Protein AF-A0A660Z8V9-F1 (afdb_monomer_lite)

Foldseek 3Di:
DPPVVVVVVVVVVVVVVVVVVVVVVVVVVVVVVVPPPPPPPVPPPPVPDPQDDADDPDFPDDPDDDDPDPFFRKDWYWDKAWDQDDAPDPVRTKIKIKTWMKTKDWDWDFDDDPATKIKIKIKIWIWMWIGTPPPPDPDIWIWTDIDIDIDIDGDFDKDKDKDWTAGPPDPQQKTKIWIWIDTNSGIDTDDIYIDHDD

pLDDT: mean 74.7, std 21.96, range [33.5, 98.25]

Structure (mmCIF, N/CA/C/O backbone):
data_AF-A0A660Z8V9-F1
#
_entry.id   AF-A0A660Z8V9-F1
#
loop_
_atom_site.group_PDB
_atom_site.id
_atom_site.type_symbol
_atom_site.label_atom_id
_atom_site.label_alt_id
_atom_site.label_comp_id
_atom_site.label_asym_id
_atom_site.label_entity_id
_atom_site.label_seq_id
_atom_site.pdbx_PDB_ins_code
_atom_site.Cartn_x
_atom_site.Cartn_y
_atom_site.Cartn_z
_atom_site.occupancy
_atom_site.B_iso_or_equiv
_atom_site.auth_seq_id
_atom_site.auth_comp_id
_atom_site.auth_asym_id
_atom_site.auth_atom_id
_atom_site.pdbx_PDB_model_num
ATOM 1 N N . MET A 1 1 ? 62.466 25.593 -58.498 1.00 51.00 1 MET A N 1
ATOM 2 C CA . MET A 1 1 ? 62.262 26.318 -57.221 1.00 51.00 1 MET A CA 1
ATOM 3 C C . MET A 1 1 ? 60.918 27.073 -57.140 1.00 51.00 1 MET A C 1
ATOM 5 O O . MET A 1 1 ? 60.747 27.868 -56.233 1.00 51.00 1 MET A O 1
ATOM 9 N N . LEU A 1 2 ? 59.933 26.819 -58.023 1.00 43.47 2 LEU A N 1
ATOM 10 C CA . LEU A 1 2 ? 58.612 27.487 -57.975 1.00 43.47 2 LEU A CA 1
ATOM 11 C C . LEU A 1 2 ? 57.449 26.563 -57.550 1.00 43.47 2 LEU A C 1
ATOM 13 O O . LEU A 1 2 ? 56.372 27.038 -57.216 1.00 43.47 2 LEU A O 1
ATOM 17 N N . ILE A 1 3 ? 57.661 25.243 -57.533 1.00 47.09 3 ILE A N 1
ATOM 18 C CA . ILE A 1 3 ? 56.600 24.251 -57.270 1.00 47.09 3 ILE A CA 1
ATOM 19 C C . ILE A 1 3 ? 56.420 23.988 -55.763 1.00 47.09 3 ILE A C 1
ATOM 21 O O . ILE A 1 3 ? 55.311 23.728 -55.307 1.00 47.09 3 ILE A O 1
ATOM 25 N N . ILE A 1 4 ? 57.477 24.152 -54.961 1.00 48.25 4 ILE A N 1
ATOM 26 C CA . ILE A 1 4 ? 57.442 23.886 -53.511 1.00 48.25 4 ILE A CA 1
ATOM 27 C C . ILE A 1 4 ? 56.698 24.997 -52.738 1.00 48.25 4 ILE A C 1
ATOM 29 O O . ILE A 1 4 ? 56.072 24.725 -51.718 1.00 48.25 4 ILE A O 1
ATOM 33 N N . ILE A 1 5 ? 56.665 26.230 -53.256 1.00 49.97 5 ILE A N 1
ATOM 34 C CA . ILE A 1 5 ? 55.979 27.359 -52.598 1.00 49.97 5 ILE A CA 1
ATOM 35 C C . ILE A 1 5 ? 54.445 27.236 -52.709 1.00 49.97 5 ILE A C 1
ATOM 37 O O . ILE A 1 5 ? 53.732 27.578 -51.768 1.00 49.97 5 ILE A O 1
ATOM 41 N N . ASN A 1 6 ? 53.917 26.672 -53.803 1.00 44.25 6 ASN A N 1
ATOM 42 C CA . ASN A 1 6 ? 52.465 26.509 -53.981 1.00 44.25 6 ASN A CA 1
ATOM 43 C C . ASN A 1 6 ? 51.853 25.405 -53.099 1.00 44.25 6 ASN A C 1
ATOM 45 O O . ASN A 1 6 ? 50.669 25.474 -52.768 1.00 44.25 6 ASN A O 1
ATOM 49 N N . LEU A 1 7 ? 52.647 24.417 -52.676 1.00 45.72 7 LEU A N 1
ATOM 50 C CA . LEU A 1 7 ? 52.186 23.364 -51.764 1.00 45.72 7 LEU A CA 1
ATOM 51 C C . LEU A 1 7 ? 52.067 23.860 -50.315 1.00 45.72 7 LEU A C 1
ATOM 53 O O . LEU A 1 7 ? 51.119 23.491 -49.629 1.00 45.72 7 LEU A O 1
ATOM 57 N N . PHE A 1 8 ? 52.933 24.779 -49.875 1.00 47.34 8 PHE A N 1
ATOM 58 C CA . PHE A 1 8 ? 52.866 25.339 -48.518 1.00 47.34 8 PHE A CA 1
ATOM 59 C C . PHE A 1 8 ? 51.727 26.356 -48.317 1.00 47.34 8 PHE A C 1
ATOM 61 O O . PHE A 1 8 ? 51.188 26.479 -47.217 1.00 47.34 8 PHE A O 1
ATOM 68 N N . ILE A 1 9 ? 51.312 27.069 -49.370 1.00 49.69 9 ILE A N 1
ATOM 69 C CA . ILE A 1 9 ? 50.239 28.077 -49.277 1.00 49.69 9 ILE A CA 1
ATOM 70 C C . ILE A 1 9 ? 48.845 27.427 -49.211 1.00 49.69 9 ILE A C 1
ATOM 72 O O . ILE A 1 9 ? 47.955 27.938 -48.523 1.00 49.69 9 ILE A O 1
ATOM 76 N N . ASN A 1 10 ? 48.640 26.288 -49.880 1.00 45.75 10 ASN A N 1
ATOM 77 C CA . ASN A 1 10 ? 47.350 25.591 -49.856 1.00 45.75 10 ASN A CA 1
ATOM 78 C C . ASN A 1 10 ? 47.076 24.877 -48.524 1.00 45.75 10 ASN A C 1
ATOM 80 O O . ASN A 1 10 ? 45.921 24.833 -48.096 1.00 45.75 10 ASN A O 1
ATOM 84 N N . ASP A 1 11 ? 48.115 24.418 -47.825 1.00 46.31 11 ASP A N 1
ATOM 85 C CA . ASP A 1 11 ? 47.955 23.718 -46.546 1.00 46.31 11 ASP A CA 1
ATOM 86 C C . ASP A 1 11 ? 47.595 24.682 -45.394 1.00 46.31 11 ASP A C 1
ATOM 88 O O . ASP A 1 11 ? 46.720 24.415 -44.565 1.00 46.31 11 ASP A O 1
ATOM 92 N N . TYR A 1 12 ? 48.134 25.909 -45.421 1.00 48.31 12 TYR A N 1
ATOM 93 C CA . TYR A 1 12 ? 47.749 26.959 -44.467 1.00 48.31 12 TYR A CA 1
ATOM 94 C C . TYR A 1 12 ? 46.285 27.398 -44.608 1.00 48.31 12 TYR A C 1
ATOM 96 O O . TYR A 1 12 ? 45.645 27.753 -43.614 1.00 48.31 12 TYR A O 1
ATOM 104 N N . LYS A 1 13 ? 45.721 27.348 -45.822 1.00 48.75 13 LYS A N 1
ATOM 105 C CA . LYS A 1 13 ? 44.318 27.712 -46.077 1.00 48.75 13 LYS A CA 1
ATOM 106 C C . LYS A 1 13 ? 43.337 26.701 -45.474 1.00 48.75 13 LYS A C 1
ATOM 108 O O . LYS A 1 13 ? 42.275 27.111 -45.004 1.00 48.75 13 LYS A O 1
ATOM 113 N N . GLY A 1 14 ? 43.691 25.413 -45.452 1.00 52.81 14 GLY A N 1
ATOM 114 C CA . GLY A 1 14 ? 42.889 24.345 -44.843 1.00 52.81 14 GLY A CA 1
ATOM 115 C C . GLY A 1 14 ? 42.859 24.432 -43.316 1.00 52.81 14 GLY A C 1
ATOM 116 O O . GLY A 1 14 ? 41.785 24.421 -42.709 1.00 52.81 14 GLY A O 1
ATOM 117 N N . VAL A 1 15 ? 44.026 24.646 -42.700 1.00 52.56 15 VAL A N 1
ATOM 118 C CA . VAL A 1 15 ? 44.166 24.781 -41.239 1.00 52.56 15 VAL A CA 1
ATOM 119 C C . VAL A 1 15 ? 43.480 26.051 -40.716 1.00 52.56 15 VAL A C 1
ATOM 121 O O . VAL A 1 15 ? 42.831 26.015 -39.668 1.00 52.56 15 VAL A O 1
ATOM 124 N N . LEU A 1 16 ? 43.538 27.170 -41.454 1.00 52.12 16 LEU A N 1
ATOM 125 C CA . LEU A 1 16 ? 42.810 28.392 -41.083 1.00 52.12 16 LEU A CA 1
ATOM 126 C C . LEU A 1 16 ? 41.281 28.220 -41.179 1.00 52.12 16 LEU A C 1
ATOM 128 O O . LEU A 1 16 ? 40.551 28.821 -40.389 1.00 52.12 16 LEU A O 1
ATOM 132 N N . LYS A 1 17 ? 40.788 27.408 -42.128 1.00 53.75 17 LYS A N 1
ATOM 133 C CA . LYS A 1 17 ? 39.352 27.116 -42.297 1.00 53.75 17 LYS A CA 1
ATOM 134 C C . LYS A 1 17 ? 38.816 26.210 -41.184 1.00 53.75 17 LYS A C 1
ATOM 136 O O . LYS A 1 17 ? 37.746 26.495 -40.653 1.00 53.75 17 LYS A O 1
ATOM 141 N N . MET A 1 18 ? 39.570 25.183 -40.776 1.00 57.41 18 MET A N 1
ATOM 142 C CA . MET A 1 18 ? 39.174 24.296 -39.669 1.00 57.41 18 MET A CA 1
ATOM 143 C C . MET A 1 18 ? 39.143 25.011 -38.316 1.00 57.41 18 MET A C 1
ATOM 145 O O . MET A 1 18 ? 38.225 24.785 -37.531 1.00 57.41 18 MET A O 1
ATOM 149 N N . LYS A 1 19 ? 40.082 25.930 -38.053 1.00 54.06 19 LYS A N 1
ATOM 150 C CA . LYS A 1 19 ? 40.097 26.713 -36.804 1.00 54.06 19 LYS A CA 1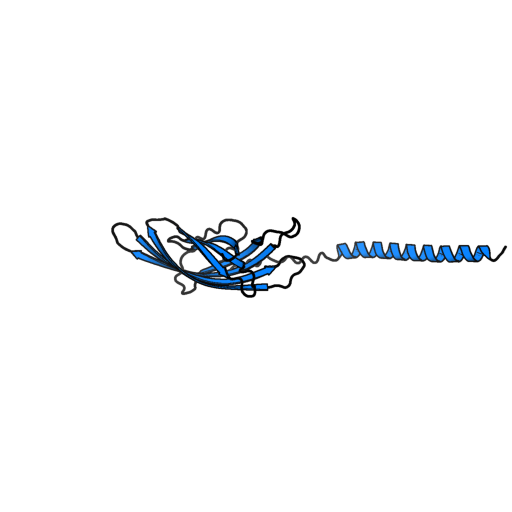
ATOM 151 C C . LYS A 1 19 ? 38.903 27.668 -36.691 1.00 54.06 19 LYS A C 1
ATOM 153 O O . LYS A 1 19 ? 38.365 27.836 -35.601 1.00 54.06 19 LYS A O 1
ATOM 158 N N . LYS A 1 20 ? 38.447 28.246 -37.810 1.00 56.97 20 LYS A N 1
ATOM 159 C CA . LYS A 1 20 ? 37.232 29.082 -37.847 1.00 56.97 20 LYS A CA 1
ATOM 160 C C . LYS A 1 20 ? 35.957 28.266 -37.613 1.00 56.97 20 LYS A C 1
ATOM 162 O O . LYS A 1 20 ? 35.053 28.754 -36.944 1.00 56.97 20 LYS A O 1
ATOM 167 N N . LEU A 1 21 ? 35.907 27.025 -38.105 1.00 58.34 21 LEU A N 1
ATOM 168 C CA . LEU A 1 21 ? 34.792 26.109 -37.843 1.00 58.34 21 LEU A CA 1
ATOM 169 C C . LEU A 1 21 ? 34.746 25.671 -36.373 1.00 58.34 21 LEU A C 1
ATOM 171 O O . LEU A 1 21 ? 33.684 25.736 -35.763 1.00 58.34 21 LEU A O 1
ATOM 175 N N . PHE A 1 22 ? 35.891 25.321 -35.777 1.00 58.22 22 PHE A N 1
ATOM 176 C CA . PHE A 1 22 ? 35.963 24.959 -34.356 1.00 58.22 22 PHE A CA 1
ATOM 177 C C . PHE A 1 22 ? 35.566 26.119 -33.436 1.00 58.22 22 PHE A C 1
ATOM 179 O O . PHE A 1 22 ? 34.789 25.926 -32.506 1.00 58.22 22 PHE A O 1
ATOM 186 N N . LEU A 1 23 ? 36.037 27.338 -33.723 1.00 57.94 23 LEU A N 1
ATOM 187 C CA . LEU A 1 23 ? 35.685 28.515 -32.926 1.00 57.94 23 LEU A CA 1
ATOM 188 C C . LEU A 1 23 ? 34.189 28.857 -33.045 1.00 57.94 23 LEU A C 1
ATOM 190 O O . LEU A 1 23 ? 33.557 29.182 -32.044 1.00 57.94 23 LEU A O 1
ATOM 194 N N . SER A 1 24 ? 33.599 28.710 -34.238 1.00 60.19 24 SER A N 1
ATOM 195 C CA . SER A 1 24 ? 32.154 28.892 -34.441 1.00 60.19 24 SER A CA 1
ATOM 196 C C . SER A 1 24 ? 31.319 27.855 -33.681 1.00 60.19 24 SER A C 1
ATOM 198 O O . SER A 1 24 ? 30.238 28.188 -33.202 1.00 60.19 24 SER A O 1
ATOM 200 N N . PHE A 1 25 ? 31.807 26.617 -33.552 1.00 58.38 25 PHE A N 1
ATOM 201 C CA . PHE A 1 25 ? 31.106 25.545 -32.841 1.00 58.38 25 PHE A CA 1
ATOM 202 C C . PHE A 1 25 ? 31.132 25.754 -31.319 1.00 58.38 25 PHE A C 1
ATOM 204 O O . PHE A 1 25 ? 30.116 25.587 -30.648 1.00 58.38 25 PHE A O 1
ATOM 211 N N . VAL A 1 26 ? 32.270 26.205 -30.777 1.00 58.50 26 VAL A N 1
ATOM 212 C CA . VAL A 1 26 ? 32.410 26.521 -29.346 1.00 58.50 26 VAL A CA 1
ATOM 213 C C . VAL A 1 26 ? 31.512 27.700 -28.955 1.00 58.50 26 VAL A C 1
ATOM 215 O O . VAL A 1 26 ? 30.815 27.617 -27.946 1.00 58.50 26 VAL A O 1
ATOM 218 N N . VAL A 1 27 ? 31.434 28.753 -29.777 1.00 58.59 27 VAL A N 1
ATOM 219 C CA . VAL A 1 27 ? 30.566 29.917 -29.503 1.00 58.59 27 VAL A CA 1
ATOM 220 C C . VAL A 1 27 ? 29.073 29.558 -29.572 1.00 58.59 27 VAL A C 1
ATOM 222 O O . VAL A 1 27 ? 28.305 30.018 -28.730 1.00 58.59 27 VAL A O 1
ATOM 225 N N . PHE A 1 28 ? 28.654 28.682 -30.495 1.00 53.72 28 PHE A N 1
ATOM 226 C CA . PHE A 1 28 ? 27.273 28.175 -30.515 1.00 53.72 28 PHE A CA 1
ATOM 227 C C . PHE A 1 28 ? 26.951 27.293 -29.298 1.00 53.72 28 PHE A C 1
ATOM 229 O O . PHE A 1 28 ? 25.849 27.380 -28.764 1.00 53.72 28 PHE A O 1
ATOM 236 N N . SER A 1 29 ? 27.907 26.494 -28.807 1.00 52.16 29 SER A N 1
ATOM 237 C CA . SER A 1 29 ? 27.681 25.626 -27.641 1.00 52.16 29 SER A CA 1
ATOM 238 C C . SER A 1 29 ? 27.426 26.405 -26.344 1.00 52.16 29 SER A C 1
ATOM 240 O O . SER A 1 29 ? 26.600 25.985 -25.540 1.00 52.16 29 SER A O 1
ATOM 242 N N . VAL A 1 30 ? 28.050 27.577 -26.166 1.00 55.94 30 VAL A N 1
ATOM 243 C CA . VAL A 1 30 ? 27.832 28.423 -24.978 1.00 55.94 30 VAL A CA 1
ATOM 244 C C . VAL A 1 30 ? 26.471 29.130 -25.033 1.00 55.94 30 VAL A C 1
ATOM 246 O O . VAL A 1 30 ? 25.836 29.310 -23.998 1.00 55.94 30 VAL A O 1
ATOM 249 N N . LEU A 1 31 ? 25.969 29.469 -26.226 1.00 52.97 31 LEU A N 1
ATOM 250 C CA . LEU A 1 31 ? 24.645 30.085 -26.392 1.00 52.97 31 LEU A CA 1
ATOM 251 C C . LEU A 1 31 ? 23.488 29.088 -26.203 1.00 52.97 31 LEU A C 1
ATOM 253 O O . LEU A 1 31 ? 22.428 29.479 -25.723 1.00 52.97 31 LEU A O 1
ATOM 257 N N . VAL A 1 32 ? 23.692 27.801 -26.503 1.00 50.03 32 VAL A N 1
ATOM 258 C CA . VAL A 1 32 ? 22.667 26.756 -26.302 1.00 50.03 32 VAL A CA 1
ATOM 259 C C . VAL A 1 32 ? 22.494 26.390 -24.819 1.00 50.03 32 VAL A C 1
ATOM 261 O O . VAL A 1 32 ? 21.399 26.016 -24.412 1.00 50.03 32 VAL A O 1
ATOM 264 N N . VAL A 1 33 ? 23.516 26.579 -23.975 1.00 54.38 33 VAL A N 1
ATOM 265 C CA . VAL A 1 33 ? 23.408 26.328 -22.521 1.00 54.38 33 VAL A CA 1
ATOM 266 C C . VAL A 1 33 ? 22.588 27.409 -21.800 1.00 54.38 33 VAL A C 1
ATOM 268 O O . VAL A 1 33 ? 21.962 27.123 -20.784 1.00 54.38 33 VAL A O 1
ATOM 271 N N . ILE A 1 34 ? 22.523 28.632 -22.337 1.00 56.22 34 ILE A N 1
ATOM 272 C CA . ILE A 1 34 ? 21.759 29.745 -21.737 1.00 56.22 34 ILE A CA 1
ATOM 273 C C . ILE A 1 34 ? 20.294 29.757 -22.236 1.00 56.22 34 ILE A C 1
ATOM 275 O O . ILE A 1 34 ? 19.433 30.381 -21.624 1.00 56.22 34 ILE A O 1
ATOM 279 N N . GLY A 1 35 ? 19.981 29.027 -23.315 1.00 42.75 35 GLY A N 1
ATOM 280 C CA . GLY A 1 35 ? 18.646 28.976 -23.929 1.00 42.75 35 GLY A CA 1
ATOM 281 C C . GLY A 1 35 ? 17.666 27.943 -23.356 1.00 42.75 35 GLY A C 1
ATOM 282 O O . GLY A 1 35 ? 16.515 27.936 -23.772 1.00 42.75 35 GLY A O 1
ATOM 283 N N . CYS A 1 36 ? 18.078 27.093 -22.408 1.00 48.38 36 CYS A N 1
ATOM 284 C CA . CYS A 1 36 ? 17.220 26.065 -21.793 1.00 48.38 36 CYS A CA 1
ATOM 285 C C . CYS A 1 36 ? 16.853 26.373 -20.329 1.00 48.38 36 CYS A C 1
ATOM 287 O O . CYS A 1 36 ? 16.725 25.462 -19.515 1.00 48.38 36 CYS A O 1
ATOM 289 N N . GLN A 1 37 ? 16.677 27.646 -19.974 1.00 48.25 37 GLN A N 1
ATOM 290 C CA . GLN A 1 37 ? 15.883 28.015 -18.798 1.00 48.25 37 GLN A CA 1
ATOM 291 C C . GLN A 1 37 ? 14.537 28.581 -19.250 1.00 48.25 37 GLN A C 1
ATOM 293 O O . GLN A 1 37 ? 14.185 29.728 -18.988 1.00 48.25 37 GLN A O 1
ATOM 298 N N . GLU A 1 38 ? 13.749 27.738 -19.914 1.00 42.38 38 GLU A N 1
ATOM 299 C CA . GLU A 1 38 ? 12.304 27.853 -19.772 1.00 42.38 38 GLU A CA 1
ATOM 300 C C . GLU A 1 38 ? 11.986 27.417 -18.344 1.00 42.38 38 GLU A C 1
ATOM 302 O O . GLU A 1 38 ? 12.002 26.232 -18.006 1.00 42.38 38 GLU A O 1
ATOM 307 N N . ASN A 1 39 ? 11.768 28.410 -17.484 1.00 47.12 39 ASN A N 1
ATOM 308 C CA . ASN A 1 39 ? 11.168 28.241 -16.173 1.00 47.12 39 ASN A CA 1
ATOM 309 C C . ASN A 1 39 ? 9.785 27.602 -16.343 1.00 47.12 39 ASN A C 1
ATOM 311 O O . ASN A 1 39 ? 8.762 28.279 -16.287 1.00 47.12 39 ASN A O 1
ATOM 315 N N . THR A 1 40 ? 9.742 26.281 -16.491 1.00 41.38 40 THR A N 1
ATOM 316 C CA . THR A 1 40 ? 8.595 25.518 -16.023 1.00 41.38 40 THR A CA 1
ATOM 317 C C . THR A 1 40 ? 8.742 25.478 -14.512 1.00 41.38 40 THR A C 1
ATOM 319 O O . THR A 1 40 ? 9.283 24.541 -13.925 1.00 41.38 40 THR A O 1
ATOM 322 N N . ILE A 1 41 ? 8.285 26.555 -13.873 1.00 47.12 41 ILE A N 1
ATOM 323 C CA . ILE A 1 41 ? 7.691 26.430 -12.552 1.00 47.12 41 ILE A CA 1
ATOM 324 C C . ILE A 1 41 ? 6.530 25.468 -12.781 1.00 47.12 41 ILE A C 1
ATOM 326 O O . ILE A 1 41 ? 5.443 25.852 -13.202 1.00 47.12 41 ILE A O 1
ATOM 330 N N . THR A 1 42 ? 6.807 24.177 -12.623 1.00 44.81 42 THR A N 1
ATOM 331 C CA . THR A 1 42 ? 5.764 23.211 -12.329 1.00 44.81 42 THR A CA 1
ATOM 332 C C . THR A 1 42 ? 5.240 23.673 -10.987 1.00 44.81 42 THR A C 1
ATOM 334 O O . THR A 1 42 ? 5.862 23.412 -9.957 1.00 44.81 42 THR A O 1
ATOM 337 N N . ASP A 1 43 ? 4.165 24.458 -11.020 1.00 40.44 43 ASP A N 1
ATOM 338 C CA . ASP A 1 43 ? 3.345 24.683 -9.845 1.00 40.44 43 ASP A CA 1
ATOM 339 C C . ASP A 1 43 ? 3.116 23.295 -9.240 1.00 40.44 43 ASP A C 1
ATOM 341 O O . ASP A 1 43 ? 2.613 22.404 -9.945 1.00 40.44 43 ASP A O 1
ATOM 345 N N . PRO A 1 44 ? 3.522 23.028 -7.984 1.00 44.78 44 PRO A N 1
ATOM 346 C CA . PRO A 1 44 ? 2.956 21.879 -7.318 1.00 44.78 44 PRO A CA 1
ATOM 347 C C . PRO A 1 44 ? 1.451 22.118 -7.381 1.00 44.78 44 PRO A C 1
ATOM 349 O O . PRO A 1 44 ? 0.983 23.176 -6.973 1.00 44.78 44 PRO A O 1
ATOM 352 N N . LEU A 1 45 ? 0.711 21.174 -7.962 1.00 37.56 45 LEU A N 1
ATOM 353 C CA . LEU A 1 45 ? -0.745 21.123 -7.913 1.00 37.56 45 LEU A CA 1
ATOM 354 C C . LEU A 1 45 ? -1.168 21.092 -6.436 1.00 37.56 45 LEU A C 1
ATOM 356 O O . LEU A 1 45 ? -1.508 20.045 -5.888 1.00 37.56 45 LEU A O 1
ATOM 360 N N . ILE A 1 46 ? -1.141 22.249 -5.779 1.00 39.47 46 ILE A N 1
ATOM 361 C CA . ILE A 1 46 ? -1.886 22.545 -4.573 1.00 39.47 46 ILE A CA 1
ATOM 362 C C . ILE A 1 46 ? -3.297 22.730 -5.096 1.00 39.47 46 ILE A C 1
ATOM 364 O O . ILE A 1 46 ? -3.751 23.807 -5.466 1.00 39.47 46 ILE A O 1
ATOM 368 N N . THR A 1 47 ? -3.963 21.594 -5.258 1.00 39.00 47 THR A N 1
ATOM 369 C CA . THR A 1 47 ? -5.408 21.596 -5.362 1.00 3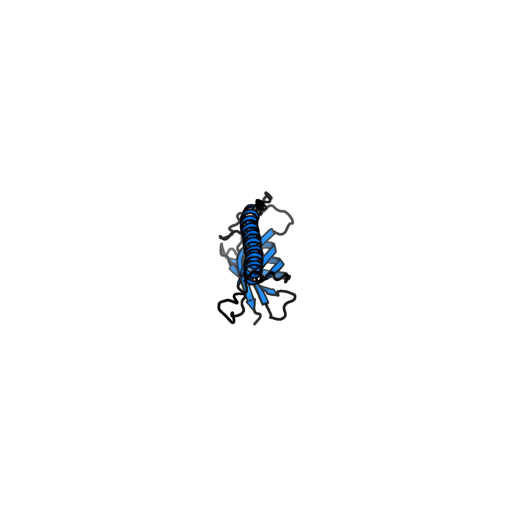9.00 47 THR A CA 1
ATOM 370 C C . THR A 1 47 ? -5.886 21.986 -3.970 1.00 39.00 47 THR A C 1
ATOM 372 O O . THR A 1 47 ? -5.858 21.152 -3.066 1.00 39.00 47 THR A O 1
ATOM 375 N N . ASP A 1 48 ? -6.285 23.245 -3.793 1.00 35.88 48 ASP A N 1
ATOM 376 C CA . ASP A 1 48 ? -7.038 23.727 -2.629 1.00 35.88 48 ASP A CA 1
ATOM 377 C C . ASP A 1 48 ? -8.441 23.099 -2.637 1.00 35.88 48 ASP A C 1
ATOM 379 O O . ASP A 1 48 ? -9.469 23.749 -2.810 1.00 35.88 48 ASP A O 1
ATOM 383 N N . SER A 1 49 ? -8.479 21.775 -2.505 1.00 35.94 49 SER A N 1
ATOM 384 C CA . SER A 1 49 ? -9.675 21.017 -2.196 1.00 35.94 49 SER A CA 1
ATOM 385 C C . SER A 1 49 ? -9.598 20.666 -0.710 1.00 35.94 49 SER A C 1
ATOM 387 O O . SER A 1 49 ? -8.591 20.089 -0.279 1.00 35.94 49 SER A O 1
ATOM 389 N N . PRO A 1 50 ? -10.610 21.023 0.098 1.00 33.50 50 PRO A N 1
ATOM 390 C CA . PRO A 1 50 ? -10.612 20.712 1.519 1.00 33.50 50 PRO A CA 1
ATOM 391 C C . PRO A 1 50 ? -10.591 19.184 1.681 1.00 33.50 50 PRO A C 1
ATOM 393 O O . PRO A 1 50 ? -11.581 18.514 1.411 1.00 33.50 50 PRO A O 1
ATOM 396 N N . GLY A 1 51 ? -9.437 18.617 2.056 1.00 41.25 51 GLY A N 1
ATOM 397 C CA . GLY A 1 51 ? -9.310 17.181 2.348 1.00 41.25 51 GLY A CA 1
ATOM 398 C C . GLY A 1 51 ? -8.013 16.474 1.932 1.00 41.25 51 GLY A C 1
ATOM 399 O O . GLY A 1 51 ? -7.827 15.316 2.322 1.00 41.25 51 GLY A O 1
ATOM 400 N N . VAL A 1 52 ? -7.097 17.117 1.194 1.00 37.41 52 VAL A N 1
ATOM 401 C CA . VAL A 1 52 ? -5.894 16.449 0.650 1.00 37.41 52 VAL A CA 1
ATOM 402 C C . VAL A 1 52 ? -4.603 17.017 1.254 1.00 37.41 52 VAL A C 1
ATOM 404 O O . VAL A 1 52 ? -4.109 18.051 0.824 1.00 37.41 52 VAL A O 1
ATOM 407 N N . LYS A 1 53 ? -4.000 16.299 2.213 1.00 36.81 53 LYS A N 1
ATOM 408 C CA . LYS A 1 53 ? -2.568 16.458 2.518 1.00 36.81 53 LYS A CA 1
ATOM 409 C C . LYS A 1 53 ? -1.776 15.662 1.482 1.00 36.81 53 LYS A C 1
ATOM 411 O O . LYS A 1 53 ? -1.888 14.438 1.430 1.00 36.81 53 LYS A O 1
ATOM 416 N N . ALA A 1 54 ? -0.993 16.348 0.654 1.00 36.69 54 ALA A N 1
ATOM 417 C CA . ALA A 1 54 ? 0.045 15.707 -0.142 1.00 36.69 54 ALA A CA 1
ATOM 418 C C . ALA A 1 54 ? 1.082 15.090 0.808 1.00 36.69 54 ALA A C 1
ATOM 420 O O . ALA A 1 54 ? 1.579 15.756 1.716 1.00 36.69 54 ALA A O 1
ATOM 421 N N . VAL A 1 55 ? 1.389 13.809 0.612 1.00 42.97 55 VAL A N 1
ATOM 422 C CA . VAL A 1 55 ? 2.446 13.109 1.346 1.00 42.97 55 VAL A CA 1
ATOM 423 C C . VAL A 1 55 ? 3.791 13.555 0.770 1.00 42.97 55 VAL A C 1
ATOM 425 O O . VAL A 1 55 ? 4.351 12.904 -0.108 1.00 42.97 55 VAL A O 1
ATOM 428 N N . ALA A 1 56 ? 4.295 14.694 1.239 1.00 35.91 56 ALA A N 1
ATOM 429 C CA . ALA A 1 56 ? 5.730 14.935 1.291 1.00 35.91 56 ALA A CA 1
ATOM 430 C C . ALA A 1 56 ? 6.242 14.300 2.588 1.00 35.91 56 ALA A C 1
ATOM 432 O O . ALA A 1 56 ? 5.557 14.366 3.603 1.00 35.91 56 ALA A O 1
ATOM 433 N N . ASN A 1 57 ? 7.389 13.626 2.512 1.00 38.94 57 ASN A N 1
ATOM 434 C CA . ASN A 1 57 ? 8.088 12.958 3.612 1.00 38.94 57 ASN A CA 1
ATOM 435 C C . ASN A 1 57 ? 7.855 13.620 4.981 1.00 38.94 57 ASN A C 1
ATOM 437 O O . ASN A 1 57 ? 8.530 14.587 5.287 1.00 38.94 57 ASN A O 1
ATOM 441 N N . GLU A 1 58 ? 6.901 13.100 5.753 1.00 37.59 58 GLU A N 1
ATOM 442 C CA . GLU A 1 58 ? 6.769 13.152 7.213 1.00 37.59 58 GLU A CA 1
ATOM 443 C C . GLU A 1 58 ? 5.321 12.788 7.563 1.00 37.59 58 GLU A C 1
ATOM 445 O O . GLU A 1 58 ? 4.364 13.389 7.085 1.00 37.59 58 GLU A O 1
ATOM 450 N N . THR A 1 59 ? 5.187 11.721 8.348 1.00 38.56 59 THR A N 1
ATOM 451 C CA . THR A 1 59 ? 4.049 11.352 9.202 1.00 38.56 59 THR A CA 1
ATOM 452 C C . THR A 1 59 ? 2.722 12.057 8.881 1.00 38.56 59 THR A C 1
ATOM 454 O O . THR A 1 59 ? 2.408 13.119 9.419 1.00 38.56 59 THR A O 1
ATOM 457 N N . ALA A 1 60 ? 1.904 11.447 8.019 1.00 39.84 60 ALA A N 1
ATOM 458 C CA . ALA A 1 60 ? 0.561 11.937 7.735 1.00 39.84 60 ALA A CA 1
ATOM 459 C C . ALA A 1 60 ? -0.352 11.695 8.949 1.00 39.84 60 ALA A C 1
ATOM 461 O O . ALA A 1 60 ? -1.019 10.670 9.046 1.00 39.84 60 ALA A O 1
ATOM 462 N N . ASN A 1 61 ? -0.369 12.647 9.882 1.00 39.94 61 ASN A N 1
ATOM 463 C CA . ASN A 1 61 ? -1.408 12.746 10.900 1.00 39.94 61 ASN A CA 1
ATOM 464 C C . ASN A 1 61 ? -2.618 13.462 10.277 1.00 39.94 61 ASN A C 1
ATOM 466 O O . ASN A 1 61 ? -2.464 14.556 9.706 1.00 39.94 61 ASN A O 1
ATOM 470 N N . LYS A 1 62 ? -3.806 12.856 10.342 1.00 47.50 62 LYS A N 1
ATOM 471 C CA . LYS A 1 62 ? -5.044 13.455 9.834 1.00 47.50 62 LYS A CA 1
ATOM 472 C C . LYS A 1 62 ? -6.061 13.545 10.971 1.00 47.50 62 LYS A C 1
ATOM 474 O O . LYS A 1 62 ? -6.701 12.560 11.302 1.00 47.50 62 LYS A O 1
ATOM 479 N N . ASP A 1 63 ? -6.227 14.752 11.504 1.00 38.22 63 ASP A N 1
ATOM 480 C CA . ASP A 1 63 ? -7.508 15.192 12.051 1.00 38.22 63 ASP A CA 1
ATOM 481 C C . ASP A 1 63 ? -8.390 15.548 10.842 1.00 38.22 63 ASP A C 1
ATOM 483 O O . ASP A 1 63 ? -8.202 16.601 10.227 1.00 38.22 63 ASP A O 1
ATOM 487 N N . ILE A 1 64 ? -9.298 14.656 10.428 1.00 48.81 64 ILE A N 1
ATOM 488 C CA . ILE A 1 64 ? -10.447 15.050 9.595 1.00 48.81 64 ILE A CA 1
ATOM 489 C C . ILE A 1 64 ? -11.685 15.050 10.488 1.00 48.81 64 ILE A C 1
ATOM 491 O O . ILE A 1 64 ? -11.960 14.031 11.125 1.00 48.81 64 ILE A O 1
ATOM 495 N N . PRO A 1 65 ? -12.487 16.122 10.496 1.00 39.12 65 PRO A N 1
ATOM 496 C CA . PRO A 1 65 ? -13.860 16.041 10.967 1.00 39.12 65 PRO A CA 1
ATOM 497 C C . PRO A 1 65 ? -14.637 15.053 10.085 1.00 39.12 65 PRO A C 1
ATOM 499 O O . PRO A 1 65 ? -14.688 15.230 8.869 1.00 39.12 65 PRO A O 1
ATOM 502 N N . ARG A 1 66 ? -15.237 14.020 10.691 1.00 48.16 66 ARG A N 1
ATOM 503 C CA . ARG A 1 66 ? -16.202 13.134 10.023 1.00 48.16 66 ARG A CA 1
ATOM 504 C C . ARG A 1 66 ? -17.388 13.967 9.544 1.00 48.16 66 ARG A C 1
ATOM 506 O O . ARG A 1 66 ? -18.281 14.262 10.335 1.00 48.16 66 ARG A O 1
ATOM 513 N N . ASP A 1 67 ? -17.391 14.345 8.274 1.00 43.12 67 ASP A N 1
ATOM 514 C CA . ASP A 1 67 ? -18.623 14.741 7.606 1.00 43.12 67 ASP A CA 1
ATOM 515 C C . ASP A 1 67 ? -19.271 13.476 7.036 1.00 43.12 67 ASP A C 1
ATOM 517 O O . ASP A 1 67 ? -18.605 12.668 6.387 1.00 43.12 67 ASP A O 1
ATOM 521 N N . PHE A 1 68 ? -20.551 13.278 7.341 1.00 48.97 68 PHE A N 1
ATOM 522 C CA . PHE A 1 68 ? -21.360 12.100 7.014 1.00 48.97 68 PHE A CA 1
ATOM 523 C C . PHE A 1 68 ? -21.692 12.051 5.513 1.00 48.97 68 PHE A C 1
ATOM 525 O O . PHE A 1 68 ? -22.854 12.058 5.112 1.00 48.97 68 PHE A O 1
ATOM 532 N N . THR A 1 69 ? -20.670 12.039 4.666 1.00 47.84 69 THR A N 1
ATOM 533 C CA . THR A 1 69 ? -20.819 11.912 3.217 1.00 47.84 69 THR A CA 1
ATOM 534 C C . THR A 1 69 ? -20.489 10.480 2.801 1.00 47.84 69 THR A C 1
ATOM 536 O O . THR A 1 69 ? -19.488 9.924 3.242 1.00 47.84 69 THR A O 1
ATOM 539 N N . ASP A 1 70 ? -21.348 9.884 1.963 1.00 58.81 70 ASP A N 1
ATOM 540 C CA . ASP A 1 70 ? -21.273 8.528 1.369 1.00 58.81 70 ASP A CA 1
ATOM 541 C C . ASP A 1 70 ? -20.053 8.331 0.434 1.00 58.81 70 ASP A C 1
ATOM 543 O O . ASP A 1 70 ? -20.108 7.667 -0.607 1.00 58.81 70 ASP A O 1
ATOM 547 N N . HIS A 1 71 ? -18.930 8.972 0.734 1.00 59.69 71 HIS A N 1
ATOM 548 C CA . HIS A 1 71 ? -17.740 8.967 -0.093 1.00 59.69 71 HIS A CA 1
ATOM 549 C C . HIS A 1 71 ? -16.589 8.328 0.679 1.00 59.69 71 HIS A C 1
ATOM 551 O O . HIS A 1 71 ? -16.261 8.788 1.771 1.00 59.69 71 HIS A O 1
ATOM 557 N N . PRO A 1 72 ? -15.964 7.266 0.133 1.00 70.25 72 PRO A N 1
ATOM 558 C CA . PRO A 1 72 ? -14.826 6.640 0.784 1.00 70.25 72 PRO A CA 1
ATOM 559 C C . PRO A 1 72 ? -13.688 7.652 0.901 1.00 70.25 72 PRO A C 1
ATOM 561 O O . PRO A 1 72 ? -13.398 8.391 -0.047 1.00 70.25 72 PRO A O 1
ATOM 564 N N . ASP A 1 73 ? -13.012 7.643 2.044 1.00 85.56 73 ASP A N 1
ATOM 565 C CA . ASP A 1 73 ? -11.824 8.453 2.253 1.00 85.56 73 ASP A CA 1
ATOM 566 C C . ASP A 1 73 ? -10.713 8.013 1.290 1.00 85.56 73 ASP A C 1
ATOM 568 O O . ASP A 1 73 ? -10.562 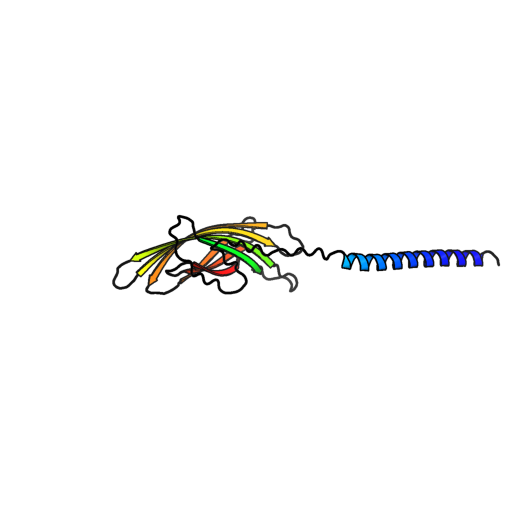6.833 0.960 1.00 85.56 73 ASP A O 1
ATOM 572 N N . ILE A 1 74 ? -9.912 8.974 0.822 1.00 88.50 74 ILE A N 1
ATOM 573 C CA . ILE A 1 74 ? -8.880 8.731 -0.193 1.00 88.50 74 ILE A CA 1
ATOM 574 C C . ILE A 1 74 ? -7.506 9.171 0.317 1.00 88.50 74 ILE A C 1
ATOM 576 O O . ILE A 1 74 ? -7.305 10.325 0.699 1.00 88.50 74 ILE A O 1
ATOM 580 N N . ILE A 1 75 ? -6.528 8.267 0.238 1.00 88.81 75 ILE A N 1
ATOM 581 C CA . ILE A 1 75 ? -5.100 8.543 0.433 1.00 88.81 75 ILE A CA 1
ATOM 582 C C . ILE A 1 75 ? -4.428 8.565 -0.940 1.00 88.81 75 ILE A C 1
ATOM 584 O O . ILE A 1 75 ? -4.379 7.547 -1.628 1.00 88.81 75 ILE A O 1
ATOM 588 N N . LYS A 1 76 ? -3.887 9.717 -1.344 1.00 93.00 76 LYS A N 1
ATOM 589 C CA . LYS A 1 76 ? -3.032 9.839 -2.535 1.00 93.00 76 LYS A CA 1
ATOM 590 C C . LYS A 1 76 ? -1.573 9.654 -2.127 1.00 93.00 76 LYS A C 1
ATOM 592 O O . LYS A 1 76 ? -1.154 10.207 -1.113 1.00 93.00 76 LYS A O 1
ATOM 597 N N . PHE A 1 77 ? -0.795 8.913 -2.908 1.00 91.69 77 PHE A N 1
ATOM 598 C CA . PHE A 1 77 ? 0.630 8.726 -2.636 1.00 91.69 77 PHE A CA 1
ATOM 599 C C . PHE A 1 77 ? 1.459 8.768 -3.917 1.00 91.69 77 PHE A C 1
ATOM 601 O O . PHE A 1 77 ? 0.992 8.378 -4.985 1.00 91.69 77 PHE A O 1
ATOM 608 N N . GLN A 1 78 ? 2.708 9.207 -3.781 1.00 95.50 78 GLN A N 1
ATOM 609 C CA . GLN A 1 78 ? 3.754 9.051 -4.781 1.00 95.50 78 GLN A CA 1
ATOM 610 C C . GLN A 1 78 ? 5.086 8.887 -4.048 1.00 95.50 78 GLN A C 1
ATOM 612 O O . GLN A 1 78 ? 5.443 9.727 -3.225 1.00 95.50 78 GLN A O 1
ATOM 617 N N . LYS A 1 79 ? 5.813 7.797 -4.296 1.00 94.94 79 LYS A N 1
ATOM 618 C CA . LYS A 1 79 ? 7.056 7.494 -3.579 1.00 94.94 79 LYS A CA 1
ATOM 619 C C . LYS A 1 79 ? 8.064 6.806 -4.487 1.00 94.94 79 LYS A C 1
ATOM 621 O O . LYS A 1 79 ? 7.711 5.910 -5.254 1.00 94.94 79 LYS A O 1
ATOM 626 N N . LYS A 1 80 ? 9.334 7.198 -4.357 1.00 95.12 80 LYS A N 1
ATOM 627 C CA . LYS A 1 80 ? 10.458 6.463 -4.940 1.00 95.12 80 LYS A CA 1
ATOM 628 C C . LYS A 1 80 ? 10.754 5.229 -4.084 1.00 95.12 80 LYS A C 1
ATOM 630 O O . LYS A 1 80 ? 10.942 5.355 -2.876 1.00 95.12 80 LYS A O 1
ATOM 635 N N . LEU A 1 81 ? 10.778 4.057 -4.706 1.00 95.50 81 LEU A N 1
ATOM 636 C CA . LEU A 1 81 ? 10.975 2.761 -4.065 1.00 95.50 81 LEU A CA 1
ATOM 637 C C . LEU A 1 81 ? 12.225 2.081 -4.616 1.00 95.50 81 LEU A C 1
ATOM 639 O O . LEU A 1 81 ? 12.580 2.243 -5.786 1.00 95.50 81 LEU A O 1
ATOM 643 N N . GLU A 1 82 ? 12.887 1.321 -3.758 1.00 93.38 82 GLU A N 1
ATOM 644 C CA . GLU A 1 82 ? 14.037 0.508 -4.135 1.00 93.38 82 GLU A CA 1
ATOM 645 C C . GLU A 1 82 ? 13.558 -0.859 -4.617 1.00 93.38 82 GLU A C 1
ATOM 647 O O . GLU A 1 82 ? 12.588 -1.399 -4.084 1.00 93.38 82 GLU A O 1
ATOM 652 N N . SER A 1 83 ? 14.220 -1.396 -5.641 1.00 93.19 83 SER A N 1
ATOM 653 C CA . SER A 1 83 ? 13.998 -2.772 -6.077 1.00 93.19 83 SER A CA 1
ATOM 654 C C . SER A 1 83 ? 14.250 -3.748 -4.923 1.00 93.19 83 SER A C 1
ATOM 656 O O . SER A 1 83 ? 15.256 -3.594 -4.226 1.00 93.19 83 SER A O 1
ATOM 658 N N . PRO A 1 84 ? 13.397 -4.769 -4.737 1.00 93.12 84 PRO A N 1
ATOM 659 C CA . PRO A 1 84 ? 13.639 -5.808 -3.744 1.00 93.12 84 PRO A CA 1
ATOM 660 C C . PRO A 1 84 ? 14.696 -6.823 -4.209 1.00 93.12 84 PRO A C 1
ATOM 662 O O . PRO A 1 84 ? 15.194 -7.612 -3.409 1.00 93.12 84 PRO A O 1
ATOM 665 N N . PHE A 1 85 ? 15.060 -6.817 -5.495 1.00 89.94 85 PHE A N 1
ATOM 666 C CA . PHE A 1 85 ? 16.078 -7.709 -6.040 1.00 89.94 85 PHE A CA 1
ATOM 667 C C . PHE A 1 85 ? 17.481 -7.220 -5.692 1.00 89.94 85 PHE A C 1
ATOM 669 O O . PHE A 1 85 ? 17.794 -6.036 -5.841 1.00 89.94 85 PHE A O 1
ATOM 676 N N . THR A 1 86 ? 18.340 -8.145 -5.258 1.00 81.69 86 THR A N 1
ATOM 677 C CA . THR A 1 86 ? 19.738 -7.844 -4.947 1.00 81.69 86 THR A CA 1
ATOM 678 C C . THR A 1 86 ? 20.440 -7.306 -6.197 1.00 81.69 86 THR A C 1
ATOM 680 O O . THR A 1 86 ? 20.424 -7.980 -7.230 1.00 81.69 86 THR A O 1
ATOM 683 N N . PRO A 1 87 ? 21.052 -6.112 -6.135 1.00 78.00 87 PRO A N 1
ATOM 684 C CA . PRO A 1 87 ? 21.752 -5.563 -7.283 1.00 78.00 87 PRO A CA 1
ATOM 685 C C . PRO A 1 87 ? 22.965 -6.440 -7.614 1.00 78.00 87 PRO A C 1
ATOM 687 O O . PRO A 1 87 ? 23.727 -6.821 -6.724 1.00 78.00 87 PRO A O 1
ATOM 690 N N . VAL A 1 88 ? 23.145 -6.763 -8.897 1.00 71.88 88 VAL A N 1
ATOM 691 C CA . VAL A 1 88 ? 24.294 -7.556 -9.371 1.00 71.88 88 VAL A CA 1
ATOM 692 C C . VAL A 1 88 ? 25.584 -6.737 -9.267 1.00 71.88 88 VAL A C 1
ATOM 694 O O . VAL A 1 88 ? 26.642 -7.277 -8.946 1.00 71.88 88 VAL A O 1
ATOM 697 N N . THR A 1 89 ? 25.496 -5.418 -9.465 1.00 72.88 89 THR A N 1
ATOM 698 C CA . THR A 1 89 ? 26.595 -4.473 -9.246 1.00 72.88 89 THR A CA 1
ATOM 699 C C . THR A 1 89 ? 26.129 -3.237 -8.475 1.00 72.88 89 THR A C 1
ATOM 701 O O . THR A 1 89 ? 24.948 -2.901 -8.460 1.00 72.88 89 THR A O 1
ATOM 704 N N . ALA A 1 90 ? 27.062 -2.499 -7.862 1.00 66.94 90 ALA A N 1
ATOM 705 C CA . ALA A 1 90 ? 26.756 -1.258 -7.137 1.00 66.94 90 ALA A CA 1
ATOM 706 C C . ALA A 1 90 ? 26.102 -0.163 -8.009 1.00 66.94 90 ALA A C 1
ATOM 708 O O . ALA A 1 90 ? 25.518 0.779 -7.474 1.00 66.94 90 ALA A O 1
ATOM 709 N N . PHE A 1 91 ? 26.193 -0.289 -9.336 1.00 67.88 91 PHE A N 1
ATOM 710 C CA . PHE A 1 91 ? 25.602 0.636 -10.299 1.00 67.88 91 PHE A CA 1
ATOM 711 C C . PHE A 1 91 ? 24.203 0.205 -10.772 1.00 67.88 91 PHE A C 1
ATOM 713 O O . PHE A 1 91 ? 23.506 1.015 -11.373 1.00 67.88 91 PHE A O 1
ATOM 720 N N . ASP A 1 92 ? 23.751 -1.006 -10.425 1.00 69.81 92 ASP A N 1
ATOM 721 C CA . ASP A 1 92 ? 22.469 -1.583 -10.860 1.00 69.81 92 ASP A CA 1
ATOM 722 C C . ASP A 1 92 ? 21.354 -1.395 -9.825 1.00 69.81 92 ASP A C 1
ATOM 724 O O . ASP A 1 92 ? 20.481 -2.249 -9.646 1.00 69.81 92 ASP A O 1
ATOM 728 N N . LYS A 1 93 ? 21.367 -0.284 -9.080 1.00 78.81 93 LYS A N 1
ATOM 729 C CA . LYS A 1 93 ? 20.284 -0.011 -8.133 1.00 78.81 93 LYS A CA 1
ATOM 730 C C . LYS A 1 93 ? 19.034 0.431 -8.895 1.00 78.81 93 LYS A C 1
ATOM 732 O O . LYS A 1 93 ? 18.798 1.622 -9.090 1.00 78.81 93 LYS A O 1
ATOM 737 N N . HIS A 1 94 ? 18.219 -0.540 -9.297 1.00 86.94 94 HIS A N 1
ATOM 738 C CA . HIS A 1 94 ? 16.921 -0.285 -9.908 1.00 86.94 94 HIS A CA 1
ATOM 739 C C . HIS A 1 94 ? 16.018 0.436 -8.905 1.00 86.94 94 HIS A C 1
ATOM 741 O O . HIS A 1 94 ? 15.763 -0.046 -7.796 1.00 86.94 94 HIS A O 1
ATOM 747 N N . THR A 1 95 ? 15.539 1.615 -9.296 1.00 91.44 95 THR A N 1
ATOM 748 C CA . THR A 1 95 ? 14.548 2.360 -8.524 1.00 91.44 95 THR A CA 1
ATOM 749 C C . THR A 1 95 ? 13.273 2.546 -9.321 1.00 91.44 95 THR A C 1
ATOM 751 O O . THR A 1 95 ? 13.289 2.698 -10.546 1.00 91.44 95 THR A O 1
ATOM 754 N N . PHE A 1 96 ? 12.162 2.578 -8.603 1.00 94.31 96 PHE A N 1
ATOM 755 C CA . PHE A 1 96 ? 10.833 2.741 -9.161 1.00 94.31 96 PHE A CA 1
ATOM 756 C C . PHE A 1 96 ? 10.158 3.963 -8.554 1.00 94.31 96 PHE A C 1
ATOM 758 O O . PHE A 1 96 ? 10.499 4.386 -7.451 1.00 94.31 96 PHE A O 1
ATOM 765 N N . VAL A 1 97 ? 9.181 4.523 -9.251 1.00 95.44 97 VAL A N 1
ATOM 766 C CA . VAL A 1 97 ? 8.234 5.486 -8.690 1.00 95.44 97 VAL A CA 1
ATOM 767 C C . VAL A 1 97 ? 6.876 4.811 -8.664 1.00 95.44 97 VAL A C 1
ATOM 769 O O . VAL A 1 97 ? 6.336 4.475 -9.714 1.00 95.44 97 VAL A O 1
ATOM 772 N N . ALA A 1 98 ? 6.343 4.603 -7.463 1.00 96.38 98 ALA A N 1
ATOM 773 C CA . ALA A 1 98 ? 4.973 4.153 -7.267 1.00 96.38 98 ALA A CA 1
ATOM 774 C C . ALA A 1 98 ? 4.085 5.369 -7.008 1.00 96.38 98 ALA A C 1
ATOM 776 O O . ALA A 1 98 ? 4.438 6.200 -6.169 1.00 96.38 98 ALA A O 1
ATOM 777 N N . GLY A 1 99 ? 2.946 5.478 -7.684 1.00 95.75 99 GLY A N 1
ATOM 778 C CA . GLY A 1 99 ? 1.993 6.565 -7.465 1.00 95.75 99 GLY A CA 1
ATOM 779 C C . GLY A 1 99 ? 0.556 6.121 -7.683 1.00 95.75 99 GLY A C 1
ATOM 780 O O . GLY A 1 99 ? 0.286 5.337 -8.586 1.00 95.75 99 GLY A O 1
ATOM 781 N N . GLY A 1 100 ? -0.369 6.593 -6.852 1.00 94.44 100 GLY A N 1
ATOM 782 C CA . GLY A 1 100 ? -1.759 6.165 -6.943 1.00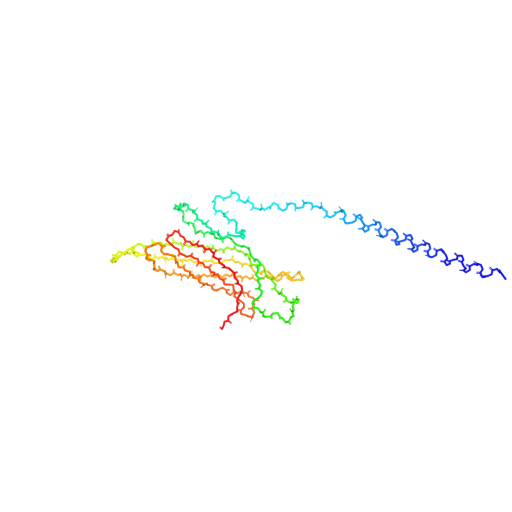 94.44 100 GLY A CA 1
ATOM 783 C C . GLY A 1 100 ? -2.650 6.639 -5.807 1.00 94.44 100 GLY A C 1
ATOM 784 O O . GLY A 1 100 ? -2.354 7.605 -5.098 1.00 94.44 100 GLY A O 1
ATOM 785 N N . THR A 1 101 ? -3.767 5.935 -5.655 1.00 94.69 101 THR A N 1
ATOM 786 C CA . THR A 1 101 ? -4.806 6.211 -4.662 1.00 94.69 101 THR A CA 1
ATOM 787 C C . THR A 1 101 ? -5.184 4.951 -3.896 1.00 94.69 101 THR A C 1
ATOM 789 O O . THR A 1 101 ? -5.293 3.873 -4.479 1.00 94.69 101 THR A O 1
ATOM 792 N N . ILE A 1 102 ? -5.408 5.103 -2.593 1.00 92.44 102 ILE A N 1
ATOM 793 C CA . ILE A 1 102 ? -6.004 4.096 -1.716 1.00 92.44 102 ILE A CA 1
ATOM 794 C C . ILE A 1 102 ? -7.335 4.668 -1.250 1.00 92.44 102 ILE A C 1
ATOM 796 O O . ILE A 1 102 ? -7.357 5.702 -0.584 1.00 92.44 102 ILE A O 1
ATOM 800 N N . LYS A 1 103 ? -8.432 4.020 -1.624 1.00 92.69 103 LYS A N 1
ATOM 801 C CA . LYS A 1 103 ? -9.769 4.323 -1.116 1.00 92.69 103 LYS A CA 1
ATOM 802 C C . LYS A 1 103 ? -10.042 3.443 0.089 1.00 92.69 103 LYS A C 1
ATOM 804 O O . LYS A 1 103 ? -9.699 2.258 0.052 1.00 92.69 103 LYS A O 1
ATOM 809 N N . PHE A 1 104 ? -10.659 3.998 1.124 1.00 88.44 104 PHE A N 1
ATOM 810 C CA . PHE A 1 104 ? -11.019 3.224 2.296 1.00 88.44 104 PHE A CA 1
ATOM 811 C C . PHE A 1 104 ? -12.383 3.577 2.875 1.00 88.44 104 PHE A C 1
ATOM 813 O O . PHE A 1 104 ? -12.819 4.723 2.849 1.00 88.44 104 PHE A O 1
ATOM 820 N N . GLU A 1 105 ? -13.027 2.557 3.430 1.00 89.44 105 GLU A N 1
ATOM 821 C CA . GLU A 1 105 ? -14.211 2.695 4.271 1.00 89.44 105 GLU A CA 1
ATOM 822 C C . GLU A 1 105 ? -13.843 2.221 5.672 1.00 89.44 105 GLU A C 1
ATOM 824 O O . GLU A 1 105 ? -13.376 1.091 5.849 1.00 89.44 105 GLU A O 1
ATOM 829 N N . HIS A 1 106 ? -14.037 3.092 6.660 1.00 87.50 106 HIS A N 1
ATOM 830 C CA . HIS A 1 106 ? -13.717 2.836 8.059 1.00 87.50 106 HIS A CA 1
ATOM 831 C C . HIS A 1 106 ? -15.009 2.838 8.871 1.00 87.50 106 HIS A C 1
ATOM 833 O O . HIS A 1 106 ? -15.624 3.877 9.091 1.00 87.50 106 HIS A O 1
ATOM 839 N N . ASN A 1 107 ? -15.439 1.645 9.279 1.00 88.50 107 ASN A N 1
ATOM 840 C CA . ASN A 1 107 ? -16.667 1.453 10.043 1.00 88.50 107 ASN A CA 1
ATOM 841 C C . ASN A 1 107 ? -16.325 0.980 11.451 1.00 88.50 107 ASN A C 1
ATOM 843 O O . ASN A 1 107 ? -15.592 0.001 11.609 1.00 88.50 107 ASN A O 1
ATOM 847 N N . VAL A 1 108 ? -16.871 1.648 12.466 1.00 88.25 108 VAL A N 1
ATOM 848 C CA . VAL A 1 108 ? -16.602 1.352 13.877 1.00 88.25 108 VAL A CA 1
ATOM 849 C C . VAL A 1 108 ? -17.898 0.985 14.584 1.00 88.25 108 VAL A C 1
ATOM 851 O O . VAL A 1 108 ? -18.761 1.834 14.782 1.00 88.25 108 VAL A O 1
ATOM 854 N N . ASP A 1 109 ? -17.994 -0.264 15.032 1.00 88.81 109 ASP A N 1
ATOM 855 C CA . ASP A 1 109 ? -19.103 -0.734 15.857 1.00 88.81 109 ASP A CA 1
ATOM 856 C C . ASP A 1 109 ? -18.659 -0.869 17.313 1.00 88.81 109 ASP A C 1
ATOM 858 O O . ASP A 1 109 ? -17.665 -1.535 17.616 1.00 88.81 109 ASP A O 1
ATOM 862 N N . PHE A 1 110 ? -19.416 -0.280 18.236 1.00 88.00 110 PHE A N 1
ATOM 863 C CA . PHE A 1 110 ? -19.209 -0.502 19.663 1.00 88.00 110 PHE A CA 1
ATOM 864 C C . PHE A 1 110 ? -19.786 -1.861 20.078 1.00 88.00 110 PHE A C 1
ATOM 866 O O . PHE A 1 110 ? -20.967 -2.145 19.883 1.00 88.00 110 PHE A O 1
ATOM 873 N N . LEU A 1 111 ? -18.946 -2.700 20.676 1.00 85.75 111 LEU A N 1
ATOM 874 C CA . LEU A 1 111 ? -19.319 -3.959 21.302 1.00 85.75 111 LEU A CA 1
ATOM 875 C C . LEU A 1 111 ? -19.321 -3.736 22.818 1.00 85.75 111 LEU A C 1
ATOM 877 O O . LEU A 1 111 ? -18.349 -3.231 23.375 1.00 85.75 111 LEU A O 1
ATOM 881 N N . ASN A 1 112 ? -20.393 -4.151 23.496 1.00 77.50 112 ASN A N 1
ATOM 882 C CA . ASN A 1 112 ? -20.574 -3.961 24.939 1.00 77.50 112 ASN A CA 1
ATOM 883 C C . ASN A 1 112 ? -20.335 -5.239 25.793 1.00 77.50 112 ASN A C 1
ATOM 885 O O . ASN A 1 112 ? -21.247 -5.649 26.513 1.00 77.50 112 ASN A O 1
ATOM 889 N N . PRO A 1 113 ? -19.184 -5.946 25.718 1.00 66.31 113 PRO A N 1
ATOM 890 C CA . PRO A 1 113 ? -18.790 -6.928 26.735 1.00 66.31 113 PRO A CA 1
ATOM 891 C C . PRO A 1 113 ? -18.045 -6.185 27.880 1.00 66.31 113 PRO A C 1
ATOM 893 O O . PRO A 1 113 ? -18.050 -4.959 27.855 1.00 66.31 113 PRO A O 1
ATOM 896 N N . PRO A 1 114 ? -17.446 -6.813 28.920 1.00 77.25 114 PRO A N 1
ATOM 897 C CA . PRO A 1 114 ? -17.135 -6.129 30.195 1.00 77.25 114 PRO A CA 1
ATOM 898 C C . PRO A 1 114 ? -16.032 -5.034 30.160 1.00 77.25 114 PRO A C 1
ATOM 900 O O . PRO A 1 114 ? -15.499 -4.656 31.198 1.00 77.25 114 PRO A O 1
ATOM 903 N N . GLY A 1 115 ? -15.704 -4.487 28.988 1.00 74.81 115 GLY A N 1
ATOM 904 C CA . GLY A 1 115 ? -14.935 -3.265 28.761 1.00 74.81 115 GLY A CA 1
ATOM 905 C C . GLY A 1 115 ? -15.195 -2.717 27.345 1.00 74.81 115 GLY A C 1
ATOM 906 O O . GLY A 1 115 ? -15.774 -3.424 26.518 1.00 74.81 115 GLY A O 1
ATOM 907 N N . PRO A 1 116 ? -14.771 -1.476 27.031 1.00 77.88 116 PRO A N 1
ATOM 908 C CA . PRO A 1 116 ? -15.028 -0.869 25.730 1.00 77.88 116 PRO A CA 1
ATOM 909 C C . PRO A 1 116 ? -14.267 -1.620 24.633 1.00 77.88 116 PRO A C 1
ATOM 911 O O . PRO A 1 116 ? -13.042 -1.498 24.516 1.00 77.88 116 PRO A O 1
ATOM 914 N N . LEU A 1 117 ? -15.005 -2.395 23.841 1.00 87.25 117 LEU A N 1
ATOM 915 C CA . LEU A 1 117 ? -14.497 -3.151 22.707 1.00 87.25 117 LEU A CA 1
ATOM 916 C C . LEU A 1 117 ? -15.096 -2.567 21.429 1.00 87.25 117 LEU A C 1
ATOM 918 O O . LEU A 1 117 ? -16.294 -2.330 21.350 1.00 87.25 117 LEU A O 1
ATOM 922 N N . TYR A 1 118 ? -14.273 -2.345 20.416 1.00 88.31 118 TYR A N 1
ATOM 923 C CA . TYR A 1 118 ? -14.705 -1.801 19.135 1.00 88.31 118 TYR A CA 1
ATOM 924 C C . TYR A 1 118 ? -14.383 -2.798 18.036 1.00 88.31 118 TYR A C 1
ATOM 926 O O . TYR A 1 118 ? -13.271 -3.321 17.991 1.00 88.31 118 TYR A O 1
ATOM 934 N N . ARG A 1 119 ? -15.336 -3.050 17.142 1.00 90.62 119 ARG A N 1
ATOM 935 C CA . ARG A 1 119 ? -15.100 -3.757 15.884 1.00 90.62 119 ARG A CA 1
ATOM 936 C C . ARG A 1 119 ? -14.882 -2.717 14.799 1.00 90.62 119 ARG A C 1
ATOM 938 O O . ARG A 1 119 ? -15.812 -2.014 14.425 1.00 90.62 119 ARG A O 1
ATOM 945 N N . VAL A 1 120 ? -13.658 -2.640 14.300 1.00 89.50 120 VAL A N 1
ATOM 946 C CA . VAL A 1 120 ? -13.293 -1.780 13.179 1.00 89.50 120 VAL A CA 1
ATOM 947 C C . VAL A 1 120 ? -13.247 -2.630 11.919 1.00 89.50 120 VAL A C 1
ATOM 949 O O . VAL A 1 120 ? -12.451 -3.566 11.828 1.00 89.50 120 VAL A O 1
ATOM 952 N N . THR A 1 121 ? -14.113 -2.322 10.960 1.00 91.56 121 THR A N 1
ATOM 953 C CA . THR A 1 121 ? -14.082 -2.915 9.622 1.00 91.56 121 THR A CA 1
ATOM 954 C C . THR A 1 121 ? -13.456 -1.923 8.662 1.00 91.56 121 THR A C 1
ATOM 956 O O . THR A 1 121 ? -13.900 -0.781 8.567 1.00 91.56 121 THR A O 1
ATOM 959 N N . VAL A 1 122 ? -12.434 -2.385 7.952 1.00 91.19 122 VAL A N 1
ATOM 960 C CA . VAL A 1 122 ? -11.680 -1.605 6.981 1.00 91.19 122 VAL A CA 1
ATOM 961 C C . VAL A 1 122 ? -11.786 -2.285 5.626 1.00 91.19 122 VAL A C 1
ATOM 963 O O . VAL A 1 122 ? -11.267 -3.387 5.446 1.00 91.19 122 VAL A O 1
ATOM 966 N N . ASN A 1 123 ? -12.451 -1.628 4.679 1.00 93.19 123 ASN A N 1
ATOM 967 C CA . ASN A 1 123 ? -12.408 -2.010 3.270 1.00 93.19 123 ASN A CA 1
ATOM 968 C C . ASN A 1 123 ? -11.377 -1.113 2.585 1.00 93.19 123 ASN A C 1
ATOM 970 O O . ASN A 1 123 ? -11.477 0.104 2.689 1.00 93.19 123 ASN A O 1
ATOM 974 N N . LEU A 1 124 ? -10.386 -1.696 1.914 1.00 92.69 124 LEU A N 1
ATOM 975 C CA . LEU A 1 124 ? -9.334 -0.978 1.194 1.00 92.69 124 LEU A CA 1
ATOM 976 C C . LEU A 1 124 ? -9.388 -1.356 -0.277 1.00 92.69 124 LEU A C 1
ATOM 978 O O . LEU A 1 124 ? -9.348 -2.540 -0.600 1.00 92.69 124 LEU A O 1
ATOM 982 N N . SER A 1 125 ? -9.400 -0.358 -1.153 1.00 95.69 125 SER A N 1
ATOM 983 C CA . SER A 1 125 ? -9.258 -0.531 -2.596 1.00 95.69 125 SER A CA 1
ATOM 984 C C . SER A 1 125 ? -8.089 0.306 -3.085 1.00 95.69 125 SER A C 1
ATOM 986 O O . SER A 1 125 ? -7.968 1.483 -2.735 1.00 95.69 125 SER A O 1
ATOM 988 N N . ILE A 1 126 ? -7.212 -0.298 -3.879 1.00 96.69 126 ILE A N 1
ATOM 989 C CA . ILE A 1 126 ? -6.043 0.377 -4.420 1.00 96.69 126 ILE A CA 1
ATOM 990 C 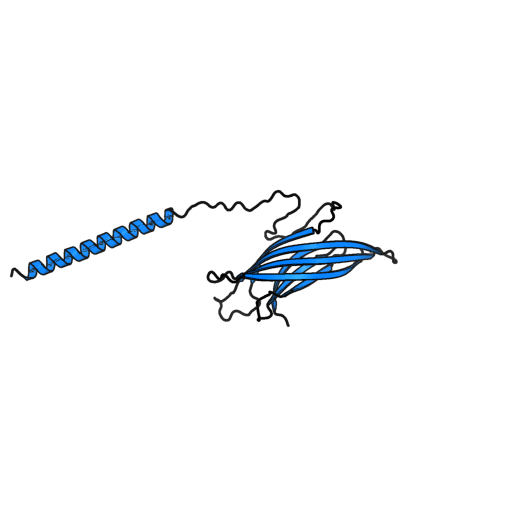C . ILE A 1 126 ? -6.081 0.462 -5.936 1.00 96.69 126 ILE A C 1
ATOM 992 O O . ILE A 1 126 ? -6.432 -0.495 -6.623 1.00 96.69 126 ILE A O 1
ATOM 996 N N . ASN A 1 127 ? -5.665 1.619 -6.440 1.00 97.50 127 ASN A N 1
ATOM 997 C CA . ASN A 1 127 ? -5.361 1.840 -7.842 1.00 97.50 127 ASN A CA 1
ATOM 998 C C . ASN A 1 127 ? -4.077 2.669 -7.944 1.00 97.50 127 ASN A C 1
ATOM 1000 O O . ASN A 1 127 ? -4.054 3.831 -7.523 1.00 97.50 127 ASN A O 1
ATOM 1004 N N . ALA A 1 128 ? -3.009 2.057 -8.445 1.00 97.75 128 ALA A N 1
ATOM 1005 C CA . ALA A 1 128 ? -1.693 2.663 -8.536 1.00 97.75 128 ALA A CA 1
ATOM 1006 C C . ALA A 1 128 ? -0.913 2.204 -9.772 1.00 97.75 128 ALA A C 1
ATOM 1008 O O . ALA A 1 128 ? -1.206 1.183 -10.390 1.00 97.75 128 ALA A O 1
ATOM 1009 N N . GLU A 1 129 ? 0.125 2.968 -10.090 1.00 97.75 129 GLU A N 1
ATOM 1010 C CA . GLU A 1 129 ? 1.087 2.702 -11.150 1.00 97.75 129 GLU A CA 1
ATOM 1011 C C . GLU A 1 129 ? 2.492 2.581 -10.557 1.00 97.75 129 GLU A C 1
ATOM 1013 O O . GLU A 1 129 ? 2.845 3.297 -9.615 1.00 97.75 129 GLU A O 1
ATOM 1018 N N . LEU A 1 130 ? 3.312 1.712 -11.143 1.00 96.81 130 LEU A N 1
ATOM 1019 C CA . LEU A 1 130 ? 4.739 1.591 -10.873 1.00 96.81 130 LEU A CA 1
ATOM 1020 C C . LEU A 1 130 ? 5.510 1.901 -12.153 1.00 96.81 130 LEU A C 1
ATOM 1022 O O . LEU A 1 130 ? 5.290 1.259 -13.177 1.00 96.81 130 LEU A O 1
ATOM 1026 N N . LYS A 1 131 ? 6.426 2.865 -12.091 1.00 95.44 131 LYS A N 1
ATOM 1027 C CA . LYS A 1 131 ? 7.260 3.279 -13.227 1.00 95.44 131 LYS A CA 1
ATOM 1028 C C . LYS A 1 131 ? 8.721 3.039 -12.913 1.00 95.44 131 LYS A C 1
ATOM 1030 O O . LYS A 1 131 ? 9.186 3.401 -11.832 1.00 95.44 131 LYS A O 1
ATOM 1035 N N . GLU A 1 132 ? 9.448 2.435 -13.842 1.00 92.19 132 GLU A N 1
ATOM 1036 C CA . GLU A 1 132 ? 10.899 2.322 -13.718 1.00 92.19 132 GLU A CA 1
ATOM 1037 C C . GLU A 1 132 ? 11.551 3.690 -13.948 1.00 92.19 132 GLU A C 1
ATOM 1039 O O . GLU A 1 132 ? 11.153 4.446 -14.828 1.00 92.19 132 GLU A O 1
ATOM 1044 N N . THR A 1 133 ? 12.544 4.035 -13.127 1.00 88.38 133 THR A N 1
ATOM 1045 C CA . THR A 1 133 ? 13.247 5.332 -13.243 1.00 88.38 133 THR A CA 1
ATOM 1046 C C . THR A 1 133 ? 14.561 5.250 -14.013 1.00 88.38 133 THR A C 1
ATOM 1048 O O . THR A 1 133 ? 15.181 6.275 -14.287 1.00 88.38 133 THR A O 1
ATOM 1051 N N . TRP A 1 134 ? 15.010 4.042 -14.347 1.00 82.06 134 TRP A N 1
ATOM 1052 C CA . TRP A 1 134 ? 16.298 3.801 -14.984 1.00 82.06 134 TRP A CA 1
ATOM 1053 C C . TRP A 1 134 ? 16.219 3.969 -16.512 1.00 82.06 134 TRP A C 1
ATOM 1055 O O . TRP A 1 134 ? 15.257 3.538 -17.142 1.00 82.06 134 TRP A O 1
ATOM 1065 N N . LEU A 1 135 ? 17.239 4.610 -17.102 1.00 67.25 135 LEU A N 1
ATOM 1066 C CA . LEU A 1 135 ? 17.515 4.707 -18.551 1.00 67.25 135 LEU A CA 1
ATOM 1067 C C . LEU A 1 135 ? 16.361 5.160 -19.473 1.00 67.25 135 LEU A C 1
ATOM 1069 O O . LEU A 1 135 ? 16.348 4.827 -20.656 1.00 67.25 135 LEU A O 1
ATOM 1073 N N . GLY A 1 136 ? 15.406 5.947 -18.972 1.00 66.75 136 GLY A N 1
ATOM 1074 C CA . GLY A 1 136 ? 14.264 6.384 -19.785 1.00 66.75 136 GLY A CA 1
ATOM 1075 C C . GLY A 1 136 ? 13.290 5.247 -20.105 1.00 66.75 136 GLY A C 1
ATOM 1076 O O . GLY A 1 136 ? 12.598 5.299 -21.122 1.00 66.75 136 GLY A O 1
ATOM 1077 N N . GLY A 1 137 ? 13.246 4.220 -19.250 1.00 68.69 137 GLY A N 1
ATOM 1078 C CA . GLY A 1 137 ? 12.282 3.135 -19.352 1.00 68.69 137 GLY A CA 1
ATOM 1079 C C . GLY A 1 137 ? 10.852 3.670 -19.434 1.00 68.69 137 GLY A C 1
ATOM 1080 O O . GLY A 1 137 ? 10.404 4.438 -18.587 1.00 68.69 137 GLY A O 1
ATOM 1081 N N . SER A 1 138 ? 10.123 3.245 -20.465 1.00 78.94 138 SER A N 1
ATOM 1082 C CA . SER A 1 138 ? 8.691 3.519 -20.638 1.00 78.94 138 SER A CA 1
ATOM 1083 C C . SER A 1 138 ? 7.806 2.495 -19.925 1.00 78.94 138 SER A C 1
ATOM 1085 O O . SER A 1 138 ? 6.581 2.529 -20.056 1.00 78.94 138 SER A O 1
ATOM 1087 N N . ALA A 1 139 ? 8.415 1.563 -19.188 1.00 90.31 139 ALA A N 1
ATOM 1088 C CA . ALA A 1 139 ? 7.696 0.501 -18.519 1.00 90.31 139 ALA A CA 1
ATOM 1089 C C . ALA A 1 139 ? 6.833 1.074 -17.386 1.00 90.31 139 ALA A C 1
ATOM 1091 O O . ALA A 1 139 ? 7.327 1.690 -16.436 1.00 90.31 139 ALA A O 1
ATOM 1092 N N . CYS A 1 140 ? 5.527 0.864 -17.523 1.00 94.00 140 CYS A N 1
ATOM 1093 C CA . CYS A 1 140 ? 4.515 1.218 -16.546 1.00 94.00 140 CYS A CA 1
ATOM 1094 C C . CYS A 1 140 ? 3.739 -0.048 -16.198 1.00 94.00 140 CYS A C 1
ATOM 1096 O O . CYS A 1 140 ? 3.202 -0.714 -17.085 1.00 94.00 140 CYS A O 1
ATOM 1098 N N . TRP A 1 141 ? 3.691 -0.376 -14.914 1.00 97.19 141 TRP A N 1
ATOM 1099 C CA . TRP A 1 141 ? 2.929 -1.505 -14.399 1.00 97.19 141 TRP A CA 1
ATOM 1100 C C . TRP A 1 141 ? 1.788 -1.015 -13.527 1.00 97.19 141 TRP A C 1
ATOM 1102 O O . TRP A 1 141 ? 1.888 0.025 -12.880 1.00 97.19 141 TRP A O 1
ATOM 1112 N N . ILE A 1 142 ? 0.709 -1.787 -13.500 1.00 97.69 142 ILE A N 1
ATOM 1113 C CA . ILE A 1 142 ? -0.502 -1.448 -12.759 1.00 97.69 142 ILE A CA 1
ATOM 1114 C C . ILE A 1 142 ? -0.555 -2.272 -11.476 1.00 97.69 142 ILE A C 1
ATOM 1116 O O . ILE A 1 142 ? -0.275 -3.470 -11.479 1.00 97.69 142 ILE A O 1
ATOM 1120 N N . ILE A 1 143 ? -0.941 -1.630 -10.379 1.00 98.25 143 ILE A N 1
ATOM 1121 C CA . ILE A 1 143 ? -1.237 -2.272 -9.102 1.00 98.25 143 ILE A CA 1
ATOM 1122 C C . ILE A 1 143 ? -2.682 -1.950 -8.748 1.00 98.25 143 ILE A C 1
ATOM 1124 O O . ILE A 1 143 ? -3.040 -0.800 -8.492 1.00 98.25 143 ILE A O 1
ATOM 1128 N N . THR A 1 144 ? -3.511 -2.984 -8.707 1.00 98.00 144 THR A N 1
ATOM 1129 C CA . THR A 1 144 ? -4.912 -2.883 -8.298 1.00 98.00 144 THR A CA 1
ATOM 1130 C C . THR A 1 144 ? -5.270 -4.036 -7.386 1.00 98.00 144 THR A C 1
ATOM 1132 O O . THR A 1 144 ? -4.806 -5.158 -7.594 1.00 98.00 144 THR A O 1
ATOM 1135 N N . GLY A 1 145 ? -6.142 -3.790 -6.419 1.00 97.12 145 GLY A N 1
ATOM 1136 C CA . GLY A 1 145 ? -6.686 -4.851 -5.590 1.00 97.12 145 GLY A CA 1
ATOM 1137 C C . GLY A 1 145 ? -7.576 -4.327 -4.483 1.00 97.12 145 GLY A C 1
ATOM 1138 O O . GLY A 1 145 ? -7.638 -3.127 -4.219 1.00 97.12 145 GLY A O 1
ATOM 1139 N N . GLU A 1 146 ? -8.255 -5.258 -3.831 1.00 96.94 146 GLU A N 1
ATOM 1140 C CA . GLU A 1 146 ? -9.193 -4.970 -2.759 1.00 96.94 146 GLU A CA 1
ATOM 1141 C C . GLU A 1 146 ? -8.915 -5.891 -1.581 1.00 96.94 146 GLU A C 1
ATOM 1143 O O . GLU A 1 146 ? -8.593 -7.068 -1.752 1.00 96.94 146 GLU A O 1
ATOM 1148 N N . THR A 1 147 ? -9.009 -5.354 -0.371 1.00 96.25 147 THR A N 1
ATOM 1149 C CA . THR A 1 147 ? -8.847 -6.133 0.855 1.00 96.25 147 THR A CA 1
ATOM 1150 C C . THR A 1 147 ? -9.862 -5.688 1.889 1.00 96.25 147 THR A C 1
ATOM 1152 O O . THR A 1 147 ? -10.261 -4.525 1.931 1.00 96.25 147 THR A O 1
ATOM 1155 N N . LYS A 1 148 ? -10.263 -6.627 2.740 1.00 95.75 148 LYS A N 1
ATOM 1156 C CA . LYS A 1 148 ? -11.138 -6.371 3.875 1.00 95.75 148 LYS A CA 1
ATOM 1157 C C . LYS A 1 148 ? -10.470 -6.877 5.139 1.00 95.75 148 LYS A C 1
ATOM 1159 O O . LYS A 1 148 ? -10.045 -8.030 5.190 1.00 95.75 148 LYS A O 1
ATOM 1164 N N . ASP A 1 149 ? -10.406 -6.021 6.147 1.00 93.62 149 ASP A N 1
ATOM 1165 C CA . ASP A 1 149 ? -9.924 -6.352 7.480 1.00 93.62 149 ASP A CA 1
ATOM 1166 C C . ASP A 1 149 ? -11.009 -6.095 8.517 1.00 93.62 149 ASP A C 1
ATOM 1168 O O . ASP A 1 149 ? -11.736 -5.106 8.456 1.00 93.62 149 ASP A O 1
ATOM 1172 N N . VAL A 1 150 ? -11.086 -6.988 9.500 1.00 93.44 150 VAL A N 1
ATOM 1173 C CA . VAL A 1 150 ? -11.898 -6.805 10.703 1.00 93.44 150 VAL A CA 1
ATOM 1174 C C . VAL A 1 150 ? -10.961 -6.875 11.898 1.00 93.44 150 VAL A C 1
ATOM 1176 O O . VAL A 1 150 ? -10.242 -7.858 12.083 1.00 93.44 150 VAL A O 1
ATOM 1179 N N . ILE A 1 151 ? -10.935 -5.809 12.689 1.00 93.44 151 ILE A N 1
ATOM 1180 C CA . ILE A 1 151 ? -10.024 -5.636 13.818 1.00 93.44 151 ILE A CA 1
ATOM 1181 C C . ILE A 1 151 ? -10.850 -5.352 15.064 1.00 93.44 151 ILE A C 1
ATOM 1183 O O . ILE A 1 151 ? -11.830 -4.615 15.017 1.00 93.44 151 ILE A O 1
ATOM 1187 N N . TYR A 1 152 ? -10.435 -5.927 16.187 1.00 91.94 152 TYR A N 1
ATOM 1188 C CA . TYR A 1 152 ? -11.024 -5.647 17.488 1.00 91.94 152 TYR A CA 1
ATOM 1189 C C . TYR A 1 152 ? -10.064 -4.773 18.292 1.00 91.94 152 TYR A C 1
ATOM 1191 O O . TYR A 1 152 ? -8.917 -5.164 18.513 1.00 91.94 152 TYR A O 1
ATOM 1199 N N . LEU A 1 153 ? -10.518 -3.590 18.704 1.00 91.69 153 LEU A N 1
ATOM 1200 C CA . LEU A 1 153 ? -9.736 -2.627 19.479 1.00 91.69 153 LEU A CA 1
ATOM 1201 C C . LEU A 1 153 ? -10.313 -2.495 20.888 1.00 91.69 153 LEU A C 1
ATOM 1203 O O . LEU A 1 153 ? -11.523 -2.359 21.056 1.00 91.69 153 LEU A O 1
ATOM 1207 N N . SER A 1 154 ? -9.449 -2.495 21.901 1.00 89.50 154 SER A N 1
ATOM 1208 C CA . SER A 1 154 ? -9.805 -2.142 23.278 1.00 89.50 154 SER A CA 1
ATOM 1209 C C . SER A 1 154 ? -9.244 -0.762 23.617 1.00 89.50 154 SER A C 1
ATOM 1211 O O . SER A 1 154 ? -8.090 -0.464 23.307 1.00 89.50 154 SER A O 1
ATOM 1213 N N . GLY A 1 155 ? -10.042 0.104 24.245 1.00 84.56 155 GLY A N 1
ATOM 1214 C CA . GLY A 1 155 ? -9.570 1.444 24.622 1.00 84.56 155 GLY A CA 1
ATOM 1215 C C . GLY A 1 155 ? -9.099 2.269 23.414 1.00 84.56 155 GLY A C 1
ATOM 1216 O O . GLY A 1 155 ? -9.775 2.262 22.391 1.00 84.56 155 GLY A O 1
ATOM 1217 N N . ASN A 1 156 ? -7.979 2.994 23.537 1.00 82.62 156 ASN A N 1
ATOM 1218 C CA . ASN A 1 156 ? -7.403 3.881 22.503 1.00 82.62 156 ASN A CA 1
ATOM 1219 C C . ASN A 1 156 ? -6.228 3.243 21.741 1.00 82.62 156 ASN A C 1
ATOM 1221 O O . ASN A 1 156 ? -5.337 3.940 21.264 1.00 82.62 156 ASN A O 1
ATOM 1225 N N . HIS A 1 157 ? -6.173 1.916 21.676 1.00 89.00 157 HIS A N 1
ATOM 1226 C CA . HIS A 1 157 ? -5.080 1.239 20.992 1.00 89.00 157 HIS A CA 1
ATOM 1227 C C . HIS A 1 157 ? -5.196 1.369 19.472 1.00 89.00 157 HIS A C 1
ATOM 1229 O O . HIS A 1 157 ? -6.294 1.313 18.916 1.00 89.00 157 HIS A O 1
ATOM 1235 N N . SER A 1 158 ? -4.044 1.476 18.812 1.00 90.44 158 SER A N 1
ATOM 1236 C CA . SER A 1 158 ? -3.916 1.341 17.367 1.00 90.44 158 SER A CA 1
ATOM 1237 C C . SER A 1 158 ? -3.286 -0.005 17.012 1.00 90.44 158 SER A C 1
ATOM 1239 O O . SER A 1 158 ? -2.521 -0.595 17.780 1.00 90.44 158 SER A O 1
ATOM 1241 N N . VAL A 1 159 ? -3.625 -0.520 15.835 1.00 94.44 159 VAL A N 1
ATOM 1242 C CA . VAL A 1 159 ? -3.092 -1.771 15.295 1.00 94.44 159 VAL A CA 1
ATOM 1243 C C . VAL A 1 159 ? -2.428 -1.486 13.962 1.00 94.44 159 VAL A C 1
ATOM 1245 O O . VAL A 1 159 ? -2.945 -0.741 13.137 1.00 94.44 159 VAL A O 1
ATOM 1248 N N . THR A 1 160 ? -1.276 -2.110 13.732 1.00 96.00 160 THR A N 1
ATOM 1249 C CA . THR A 1 160 ? -0.603 -2.054 12.436 1.00 96.00 160 THR A CA 1
ATOM 1250 C C . THR A 1 160 ? -0.911 -3.294 11.603 1.00 96.00 160 THR A C 1
ATOM 1252 O O . THR A 1 160 ? -0.951 -4.420 12.114 1.00 96.00 160 THR A O 1
ATOM 1255 N N . ARG A 1 161 ? -1.101 -3.095 10.302 1.00 96.00 161 ARG A N 1
ATOM 1256 C CA . ARG A 1 161 ? -1.323 -4.156 9.320 1.00 96.00 161 ARG A CA 1
ATOM 1257 C C . ARG A 1 161 ? -0.440 -3.935 8.103 1.00 96.00 161 ARG A C 1
ATOM 1259 O O . ARG A 1 161 ? -0.083 -2.802 7.784 1.00 96.00 161 ARG A O 1
ATOM 1266 N N . ILE A 1 162 ? -0.067 -5.043 7.468 1.00 96.75 162 ILE A N 1
ATOM 1267 C CA . ILE A 1 162 ? 0.678 -5.051 6.214 1.00 96.75 162 ILE A CA 1
ATOM 1268 C 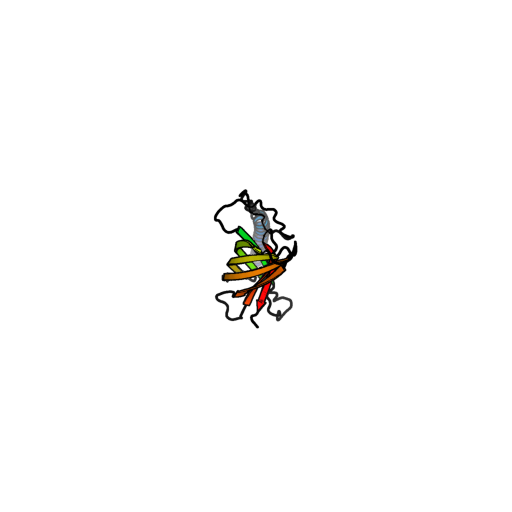C . ILE A 1 162 ? -0.177 -5.761 5.169 1.00 96.75 162 ILE A C 1
ATOM 1270 O O . ILE A 1 162 ? -0.734 -6.823 5.451 1.00 96.75 162 ILE A O 1
ATOM 1274 N N . LYS A 1 163 ? -0.294 -5.167 3.982 1.00 96.06 163 LYS A N 1
ATOM 1275 C CA . LYS A 1 163 ? -0.959 -5.766 2.821 1.00 96.06 163 LYS A CA 1
ATOM 1276 C C . LYS A 1 163 ? -0.028 -5.740 1.626 1.00 96.06 163 LYS A C 1
ATOM 1278 O O . LYS A 1 163 ? 0.735 -4.792 1.466 1.00 96.06 163 LYS A O 1
ATOM 1283 N N . TYR A 1 164 ? -0.132 -6.770 0.800 1.00 97.38 164 TYR A N 1
ATOM 1284 C CA . TYR A 1 164 ? 0.665 -6.945 -0.403 1.00 97.38 164 TYR A CA 1
ATOM 1285 C C . TYR A 1 164 ? -0.267 -6.952 -1.607 1.00 97.38 164 TYR A C 1
ATOM 1287 O O . TYR A 1 164 ? -1.300 -7.621 -1.584 1.00 97.38 164 TYR A O 1
ATOM 1295 N N . PHE A 1 165 ? 0.104 -6.210 -2.642 1.00 97.44 165 PHE A N 1
ATOM 1296 C CA . PHE A 1 165 ? -0.610 -6.180 -3.910 1.00 97.44 165 PHE A CA 1
ATOM 1297 C C . PHE A 1 165 ? 0.360 -6.497 -5.036 1.00 97.44 165 PHE A C 1
ATOM 1299 O O . PHE A 1 165 ? 1.425 -5.896 -5.139 1.00 97.44 165 PHE A O 1
ATOM 1306 N N . GLU A 1 166 ? -0.006 -7.457 -5.871 1.00 97.69 166 GLU A N 1
ATOM 1307 C CA . GLU A 1 166 ? 0.807 -7.889 -7.002 1.00 97.69 166 GLU A CA 1
ATOM 1308 C C . GLU A 1 166 ? 0.964 -6.765 -8.034 1.00 97.69 166 GLU A C 1
ATOM 1310 O O . GLU A 1 166 ? -0.006 -6.089 -8.392 1.00 97.69 166 GLU A O 1
ATOM 1315 N N . VAL A 1 167 ? 2.185 -6.596 -8.543 1.00 97.75 167 VAL A N 1
ATOM 1316 C CA . VAL A 1 167 ? 2.467 -5.697 -9.662 1.00 97.75 167 VAL A CA 1
ATOM 1317 C C . VAL A 1 167 ? 2.118 -6.416 -10.967 1.00 97.75 167 VAL A C 1
ATOM 1319 O O . VAL A 1 167 ? 2.845 -7.296 -11.429 1.00 97.75 167 VAL A O 1
ATOM 1322 N N . LYS A 1 168 ? 0.989 -6.051 -11.582 1.00 97.50 168 LYS A N 1
ATOM 1323 C CA . LYS A 1 168 ? 0.474 -6.732 -12.776 1.00 97.50 168 LYS A CA 1
ATOM 1324 C C . LYS A 1 168 ? 1.363 -6.495 -13.993 1.00 97.50 168 LYS A C 1
ATOM 1326 O O . LYS A 1 168 ? 1.870 -5.398 -14.219 1.00 97.50 168 LYS A O 1
ATOM 1331 N N . GLY A 1 169 ? 1.512 -7.539 -14.808 1.00 93.50 169 GLY A N 1
ATOM 1332 C CA . GLY A 1 169 ? 2.364 -7.519 -16.000 1.00 93.50 169 GLY A CA 1
ATOM 1333 C C . GLY A 1 169 ? 3.842 -7.803 -15.718 1.00 93.50 169 GLY A C 1
ATOM 1334 O O . GLY A 1 169 ? 4.665 -7.640 -16.617 1.00 93.50 169 GLY A O 1
ATOM 1335 N N . ARG A 1 170 ? 4.186 -8.239 -14.499 1.00 93.19 170 ARG A N 1
ATOM 1336 C CA . ARG A 1 170 ? 5.513 -8.763 -14.162 1.00 93.19 170 ARG A CA 1
ATOM 1337 C C . ARG A 1 170 ? 5.433 -10.247 -13.817 1.00 93.19 170 ARG A C 1
ATOM 1339 O O . ARG A 1 170 ? 4.495 -10.686 -13.164 1.00 93.19 170 ARG A O 1
ATOM 1346 N N . SER A 1 171 ? 6.426 -11.015 -14.255 1.00 93.69 171 SER A N 1
ATOM 1347 C CA . SER A 1 171 ? 6.550 -12.454 -13.973 1.00 93.69 171 SER A CA 1
ATOM 1348 C C . SER A 1 171 ? 7.506 -12.764 -12.821 1.00 93.69 171 SER A C 1
ATOM 1350 O O . SER A 1 171 ? 7.735 -13.926 -12.508 1.00 93.69 171 SER A O 1
ATOM 1352 N N . ASP A 1 172 ? 8.109 -11.740 -12.225 1.00 93.62 172 ASP A N 1
ATOM 1353 C CA . ASP A 1 172 ? 9.132 -11.860 -11.185 1.00 93.62 172 ASP A CA 1
ATOM 1354 C C . ASP A 1 172 ? 8.554 -11.908 -9.763 1.00 93.62 172 ASP A C 1
ATOM 1356 O O . ASP A 1 172 ? 9.304 -11.889 -8.791 1.00 93.62 172 ASP A O 1
ATOM 1360 N N . GLY A 1 173 ? 7.225 -11.946 -9.634 1.00 95.19 173 GLY A N 1
ATOM 1361 C CA . GLY A 1 173 ? 6.543 -11.993 -8.344 1.00 95.19 173 GLY A CA 1
ATOM 1362 C C . GLY A 1 173 ? 6.650 -10.699 -7.536 1.00 95.19 173 GLY A C 1
ATOM 1363 O O . GLY A 1 173 ? 6.430 -10.734 -6.327 1.00 95.19 173 GLY A O 1
ATOM 1364 N N . MET A 1 174 ? 6.992 -9.565 -8.160 1.00 96.38 174 MET A N 1
ATOM 1365 C CA . MET A 1 174 ? 7.076 -8.288 -7.456 1.00 96.38 174 MET A CA 1
ATOM 1366 C C . MET A 1 174 ? 5.714 -7.876 -6.879 1.00 96.38 174 MET A C 1
ATOM 1368 O O . MET A 1 174 ? 4.685 -7.872 -7.562 1.00 96.38 174 MET A O 1
ATOM 1372 N N . MET A 1 175 ? 5.727 -7.464 -5.615 1.00 97.88 175 MET A N 1
ATOM 1373 C CA . MET A 1 175 ? 4.569 -6.967 -4.883 1.00 97.88 175 MET A CA 1
ATOM 1374 C C . MET A 1 175 ? 4.845 -5.572 -4.329 1.00 97.88 175 MET A C 1
ATOM 1376 O O . MET A 1 175 ? 5.967 -5.240 -3.951 1.00 97.88 175 MET A O 1
ATOM 1380 N N . LEU A 1 176 ? 3.799 -4.761 -4.235 1.00 97.75 176 LEU A N 1
ATOM 1381 C CA . LEU A 1 176 ? 3.808 -3.497 -3.518 1.00 97.75 176 LEU A CA 1
ATOM 1382 C C . LEU A 1 176 ? 3.203 -3.708 -2.127 1.00 97.75 176 LEU A C 1
ATOM 1384 O O . LEU A 1 176 ? 2.045 -4.110 -1.990 1.00 97.75 176 LEU A O 1
ATOM 1388 N N . ALA A 1 177 ? 4.013 -3.468 -1.100 1.00 97.69 177 ALA A N 1
ATOM 1389 C CA . ALA A 1 177 ? 3.679 -3.703 0.294 1.00 97.69 177 ALA A CA 1
ATOM 1390 C C . ALA A 1 177 ? 3.336 -2.391 1.011 1.00 97.69 177 ALA A C 1
ATOM 1392 O O . ALA A 1 177 ? 4.102 -1.426 0.985 1.00 97.69 177 ALA A O 1
ATOM 1393 N N . TYR A 1 178 ? 2.190 -2.376 1.689 1.00 94.88 178 TYR A N 1
ATOM 1394 C CA . TYR A 1 178 ? 1.643 -1.227 2.408 1.00 94.88 178 TYR A CA 1
ATOM 1395 C C . TYR A 1 178 ? 1.583 -1.534 3.886 1.00 94.88 178 TYR A C 1
ATOM 1397 O O . TYR A 1 178 ? 0.962 -2.519 4.277 1.00 94.88 178 TYR A O 1
ATOM 1405 N N . ARG A 1 179 ? 2.137 -0.652 4.715 1.00 95.88 179 ARG A N 1
ATOM 1406 C CA . ARG A 1 179 ? 1.945 -0.686 6.165 1.00 95.88 179 ARG A CA 1
ATOM 1407 C C . ARG A 1 179 ? 1.024 0.443 6.578 1.00 95.88 179 ARG A C 1
ATOM 1409 O O . ARG A 1 179 ? 1.354 1.602 6.340 1.00 95.88 179 ARG A O 1
ATOM 1416 N N . PHE A 1 180 ? -0.083 0.116 7.230 1.00 93.25 180 PHE A N 1
ATOM 1417 C CA . PHE A 1 180 ? -1.048 1.090 7.735 1.00 93.25 180 PHE A CA 1
ATOM 1418 C C . PHE A 1 180 ? -1.305 0.901 9.224 1.00 93.25 180 PHE A C 1
ATOM 1420 O O . PHE A 1 180 ? -1.265 -0.219 9.739 1.00 93.25 180 PHE A O 1
ATOM 1427 N N . GLY A 1 181 ? -1.538 2.020 9.903 1.00 93.25 181 GLY A N 1
ATOM 1428 C CA . GLY A 1 181 ? -2.052 2.081 11.264 1.00 93.25 181 GLY A CA 1
ATOM 1429 C C . GLY A 1 181 ? -3.561 2.261 11.227 1.00 93.25 181 GLY A C 1
ATOM 1430 O O . GLY A 1 181 ? -4.063 3.013 10.395 1.00 93.25 181 GLY A O 1
ATOM 1431 N N . ILE A 1 182 ? -4.264 1.548 12.100 1.00 92.56 182 ILE A N 1
ATOM 1432 C CA . ILE A 1 182 ? -5.715 1.630 12.262 1.00 92.56 182 ILE A CA 1
ATOM 1433 C C . ILE A 1 182 ? -6.015 1.876 13.725 1.00 92.56 182 ILE A C 1
ATOM 1435 O O . ILE A 1 182 ? -5.543 1.131 14.586 1.00 92.56 182 ILE A O 1
ATOM 1439 N N . ASP A 1 183 ? -6.847 2.868 13.985 1.00 91.81 183 ASP A N 1
ATOM 1440 C CA . ASP A 1 183 ? -7.439 3.127 15.287 1.00 91.81 183 ASP A CA 1
ATOM 1441 C C . ASP A 1 183 ? -8.948 3.382 15.136 1.00 91.81 183 ASP A C 1
ATOM 1443 O O . ASP A 1 183 ? -9.572 3.004 14.139 1.00 91.81 183 ASP A O 1
ATOM 1447 N N . LYS A 1 184 ? -9.563 3.946 16.176 1.00 87.69 184 LYS A N 1
ATOM 1448 C CA . LYS A 1 184 ? -10.996 4.263 16.200 1.00 87.69 184 LYS A CA 1
ATOM 1449 C C . LYS A 1 184 ? -11.346 5.514 15.406 1.00 87.69 184 LYS A C 1
ATOM 1451 O O . LYS A 1 184 ? -12.530 5.725 15.144 1.00 87.69 184 LYS A O 1
ATOM 1456 N N . ASP A 1 185 ? -10.355 6.313 15.044 1.00 87.31 185 ASP A N 1
ATOM 1457 C CA . ASP A 1 185 ? -10.534 7.615 14.421 1.00 87.31 185 ASP A CA 1
ATOM 1458 C C . ASP A 1 185 ? -10.312 7.514 12.911 1.00 87.31 185 ASP A C 1
ATOM 1460 O O . ASP A 1 185 ? -11.062 8.124 12.150 1.00 87.31 185 ASP A O 1
ATOM 1464 N N . GLY A 1 186 ? -9.403 6.643 12.464 1.00 87.38 186 GLY A N 1
ATOM 1465 C CA . GLY A 1 186 ? -9.266 6.322 11.052 1.00 87.38 186 GLY A CA 1
ATOM 1466 C C . GLY A 1 186 ? -8.117 5.379 10.710 1.00 87.38 186 GLY A C 1
ATOM 1467 O O . GLY A 1 186 ? -7.799 4.420 11.421 1.00 87.38 186 GLY A O 1
ATOM 1468 N N . ILE A 1 187 ? -7.534 5.639 9.538 1.00 89.31 187 ILE A N 1
ATOM 1469 C CA . ILE A 1 187 ? -6.454 4.859 8.936 1.00 89.31 187 ILE A CA 1
ATOM 1470 C C . ILE A 1 187 ? -5.342 5.809 8.498 1.00 89.31 187 ILE A C 1
ATOM 1472 O O . ILE A 1 187 ? -5.599 6.824 7.851 1.00 89.31 187 ILE A O 1
ATOM 1476 N N . ALA A 1 188 ? -4.095 5.440 8.783 1.00 88.94 188 ALA A N 1
ATOM 1477 C CA . ALA A 1 188 ? -2.912 6.171 8.342 1.00 88.94 188 ALA A CA 1
ATOM 1478 C C . ALA A 1 188 ? -1.956 5.259 7.567 1.00 88.94 188 ALA A C 1
ATOM 1480 O O . ALA A 1 188 ? -1.595 4.178 8.036 1.00 88.94 188 ALA A O 1
ATOM 1481 N N . LEU A 1 189 ? -1.497 5.703 6.393 1.00 91.31 189 LEU A N 1
ATOM 1482 C CA . LEU A 1 189 ? -0.416 5.038 5.662 1.00 91.31 189 LEU A CA 1
ATOM 1483 C C . LEU A 1 189 ? 0.922 5.338 6.358 1.00 91.31 189 LEU A C 1
ATOM 1485 O O . LEU A 1 189 ? 1.381 6.476 6.364 1.00 91.31 189 LEU A O 1
ATOM 1489 N N . ILE A 1 190 ? 1.551 4.310 6.930 1.00 93.94 190 ILE A N 1
ATOM 1490 C CA . ILE A 1 190 ? 2.813 4.414 7.679 1.00 93.94 190 ILE A CA 1
ATOM 1491 C C . ILE A 1 190 ? 4.012 4.243 6.745 1.00 93.94 190 ILE A C 1
ATOM 1493 O O . ILE A 1 190 ? 4.976 5.000 6.825 1.00 93.94 190 ILE A O 1
ATOM 1497 N N . ASN A 1 191 ? 3.997 3.216 5.889 1.00 94.81 191 ASN A N 1
ATOM 1498 C CA . ASN A 1 191 ? 5.116 2.936 4.991 1.00 94.81 191 ASN A CA 1
ATOM 1499 C C . ASN A 1 191 ? 4.678 2.203 3.715 1.00 94.81 191 ASN A C 1
ATOM 1501 O O . ASN A 1 191 ? 3.611 1.594 3.664 1.00 94.81 191 ASN A O 1
ATOM 1505 N N . LEU A 1 192 ? 5.548 2.259 2.708 1.00 96.00 192 LEU A N 1
ATOM 1506 C CA . LEU A 1 192 ? 5.393 1.677 1.381 1.00 96.00 192 LEU A CA 1
ATOM 1507 C C . LEU A 1 192 ? 6.761 1.192 0.876 1.00 96.00 192 LEU A C 1
ATOM 1509 O O . LEU A 1 192 ? 7.719 1.977 0.921 1.00 96.00 192 LEU A O 1
ATOM 1513 N N . TRP A 1 193 ? 6.847 -0.058 0.414 1.00 97.69 193 TRP A N 1
ATOM 1514 C CA . TRP A 1 193 ? 8.052 -0.673 -0.169 1.00 97.69 193 TRP A CA 1
ATOM 1515 C C . TRP A 1 193 ? 7.693 -1.754 -1.198 1.00 97.69 193 TRP A C 1
ATOM 1517 O O . TRP A 1 193 ? 6.550 -2.200 -1.254 1.00 97.69 193 TRP A O 1
ATOM 1527 N N . LEU A 1 194 ? 8.661 -2.153 -2.025 1.00 97.31 194 LEU A N 1
ATOM 1528 C CA . LEU A 1 194 ? 8.527 -3.299 -2.927 1.00 97.31 194 LEU A CA 1
ATOM 1529 C C . LEU A 1 194 ? 9.063 -4.561 -2.250 1.00 97.31 194 LEU A C 1
ATOM 1531 O O . LEU A 1 194 ? 10.035 -4.486 -1.501 1.00 97.31 194 LEU A O 1
ATOM 1535 N N . ASP A 1 195 ? 8.441 -5.698 -2.534 1.00 97.19 195 ASP A N 1
ATOM 1536 C CA . ASP A 1 195 ? 8.809 -7.016 -2.010 1.00 97.19 195 ASP A CA 1
ATOM 1537 C C . ASP A 1 195 ? 8.644 -8.094 -3.097 1.00 97.19 195 ASP A C 1
ATOM 1539 O O . ASP A 1 195 ? 8.135 -7.803 -4.184 1.00 97.19 195 ASP A O 1
ATOM 1543 N N . VAL A 1 196 ? 9.062 -9.329 -2.820 1.00 95.31 196 VAL A N 1
ATOM 1544 C CA . VAL A 1 196 ? 8.904 -10.485 -3.720 1.00 95.31 196 VAL A CA 1
ATOM 1545 C C . VAL A 1 196 ? 8.004 -11.526 -3.060 1.00 95.31 196 VAL A C 1
ATOM 1547 O O . VAL A 1 196 ? 8.131 -11.798 -1.867 1.00 95.31 196 VAL A O 1
ATOM 1550 N N . ALA A 1 197 ? 7.073 -12.100 -3.824 1.00 90.62 197 ALA A N 1
ATOM 1551 C CA . ALA A 1 197 ? 6.246 -13.207 -3.351 1.00 90.62 197 ALA A CA 1
ATOM 1552 C C . ALA A 1 197 ? 7.130 -14.391 -2.920 1.00 90.62 197 ALA A C 1
ATOM 1554 O O . ALA A 1 197 ? 8.007 -14.810 -3.676 1.00 90.62 197 ALA A O 1
ATOM 1555 N N . GLN A 1 198 ? 6.907 -14.885 -1.697 1.00 74.81 198 GLN A N 1
ATOM 1556 C CA . GLN A 1 198 ? 7.554 -16.090 -1.165 1.00 74.81 198 GLN A CA 1
ATOM 1557 C C . GLN A 1 198 ? 6.883 -17.361 -1.680 1.00 74.81 198 GLN A C 1
ATOM 1559 O O . GLN A 1 198 ? 5.641 -17.339 -1.847 1.00 74.81 198 GLN A O 1
#

Secondary structure (DSSP, 8-state):
--HHHHHHHHHHHHHHHHHHHHHHHHHHHHHHHHS--------------TT-----SS-----------S--EEEEEEEEEE-SSPPSSTT---EEEEEEEEEEEEEEEEE-SSS-EEEEEEEEEEEEEEEE-STT---EEEEEEEEEEEEEEETT--EEEEEEEE-BT-SS-EEEEEEEEE-SS-EEEEEEEEEE--

Sequence (198 aa):
MLIIINLFINDYKGVLKMKKLFLSFVVFSVLVVIGCQENTITDPLITDSPGVKAVANETANKDIPRDFTDHPDIIKFQKKLESPFTPVTAFDKHTFVAGGTIKFEHNVDFLNPPGPLYRVTVNLSINAELKETWLGGSACWIITGETKDVIYLSGNHSVTRIKYFEVKGRSDGMMLAYRFGIDKDGIALINLWLDVAQ

Radius of gyration: 29.81 Å; chains: 1; bounding box: 84×46×88 Å